Protein AF-A0A5J4XG21-F1 (afdb_monomer)

Solvent-accessible surface area (backbone atoms only — not comparable to full-atom values): 12305 Å² total; per-residue (Å²): 136,83,80,73,85,84,79,48,72,66,59,53,51,49,51,51,52,50,57,54,63,70,65,59,52,52,67,49,55,53,25,48,70,38,55,62,80,56,72,72,43,78,46,78,42,36,54,88,56,57,66,70,57,55,54,49,50,52,52,51,49,34,59,58,46,38,59,54,25,52,54,48,19,53,51,27,45,60,60,19,62,70,36,52,62,41,62,80,44,98,55,85,40,59,68,26,55,48,24,48,50,52,17,51,52,24,49,44,20,37,37,14,30,48,36,55,51,52,28,53,50,53,55,50,54,54,52,52,56,74,74,39,72,79,71,50,66,81,52,57,84,61,47,72,79,46,47,78,61,54,77,73,54,30,66,67,44,79,41,73,29,63,71,51,26,74,59,63,39,69,85,61,45,82,83,39,81,87,51,70,71,44,41,49,50,54,19,63,74,71,68,42,79,64,43,57,57,45,51,52,52,42,50,52,51,53,54,51,69,74,48,74,77,78,78,80,126

Sequence (217 aa):
MELAKERSIKSYMYRLAQAVLAREEPEETFLKSIPQDLVYLQIIHPSSIPEREVRRRLRLLTKQRRRKHSMRMILWAATAAPLTLLLLTPIPALPAYYCLYRAFSHRQALAGCRSLTDAFSHNDAQQLQSVSPESAVTAKAQIVYEKKKLEDMVQPTMVSSAELDAIVKPQVRLNNPIEDAEVMKVGSLYRINNLLEHVAKARKQAAGAMFPRHVNG

Secondary structure (DSSP, 8-state):
--------HHHHHHHHHHHHHTTS-HHHHHHHHS-SS-S-EEEEEETTS-HHHHHHHHHHHHHHHHHHHHHHHHHHHHHHHHHGGGGGSSS--HHHHHHHHHHHHHHHHHHHHHHHHHHHHHHHHHHHHHH-SSTTTTTTTTHHHHHHHHTTPPPEEEEEEHHHHHHH-TTGGGTSPPPHHHHHHHHHHTT-TTHHHHHHHHHHHHHHHHS------

Radius of gyration: 22.52 Å; Cα contacts (8 Å, |Δi|>4): 176; chains: 1; bounding box: 49×48×80 Å

Mean predicted aligned error: 10.42 Å

Foldseek 3Di:
DDDPPPDDVVVVVVVVVVVLVLPDALLLVVLLPQDLQDQEAEAEDAQVDDPVVVLVVLLVSLVVLLVVLVVLLVVLVVVLVVLVVCVVPPPPSVSNVSSVVSNVSSVSSNSSSVLSVQQSVLVVVVVVCVPDVPVVPVCVVVCVVCVVVSVSHYHYHYHHDNVLCVLQVVVVCVPDPRDLVSQVVVCVVVVPPCSSVSSVSNVVVVVCVVDPPPPPD

pLDDT: mean 80.04, std 15.69, range [34.47, 94.62]

Structure (mmCIF, N/CA/C/O backbone):
data_AF-A0A5J4XG21-F1
#
_entry.id   AF-A0A5J4XG21-F1
#
loop_
_atom_site.group_PDB
_atom_site.id
_atom_site.type_symbol
_atom_site.label_atom_id
_atom_site.label_alt_id
_atom_site.label_comp_id
_atom_site.label_asym_id
_atom_site.label_entity_id
_atom_site.label_seq_id
_atom_site.pdbx_PDB_ins_code
_atom_site.Cartn_x
_atom_site.Cartn_y
_atom_site.Cartn_z
_atom_site.occupancy
_atom_site.B_iso_or_equiv
_atom_site.auth_seq_id
_atom_site.auth_comp_id
_atom_site.auth_asym_id
_atom_site.auth_atom_id
_atom_site.pdbx_PDB_model_num
ATOM 1 N N . MET A 1 1 ? -4.916 -10.876 -43.857 1.00 37.72 1 MET A N 1
ATOM 2 C CA . MET A 1 1 ? -4.127 -11.303 -42.684 1.00 37.72 1 MET A CA 1
ATOM 3 C C . MET A 1 1 ? -2.787 -10.586 -42.742 1.00 37.72 1 MET A C 1
ATOM 5 O O . MET A 1 1 ? -1.886 -11.065 -43.414 1.00 37.72 1 MET A O 1
ATOM 9 N N . GLU A 1 2 ? -2.673 -9.410 -42.124 1.00 34.53 2 GLU A N 1
ATOM 10 C CA . GLU A 1 2 ? -1.374 -8.749 -41.964 1.00 34.53 2 GLU A CA 1
ATOM 11 C C . GLU A 1 2 ? -0.734 -9.235 -40.665 1.00 34.53 2 GLU A C 1
ATOM 13 O O . GLU A 1 2 ? -1.192 -8.935 -39.563 1.00 34.53 2 GLU A O 1
ATOM 18 N N . LEU A 1 3 ? 0.304 -10.051 -40.823 1.00 47.69 3 LEU A N 1
ATOM 19 C CA . LEU A 1 3 ? 1.192 -10.491 -39.758 1.00 47.69 3 LEU A CA 1
ATOM 20 C C . LEU A 1 3 ? 1.940 -9.264 -39.231 1.00 47.69 3 LEU A C 1
ATOM 22 O O . LEU A 1 3 ? 2.831 -8.728 -39.891 1.00 47.69 3 LEU A O 1
ATOM 26 N N . ALA A 1 4 ? 1.535 -8.800 -38.050 1.00 45.62 4 ALA A N 1
ATOM 27 C CA . ALA A 1 4 ? 2.164 -7.693 -37.356 1.00 45.62 4 ALA A CA 1
ATOM 28 C C . ALA A 1 4 ? 3.683 -7.910 -37.272 1.00 45.62 4 ALA A C 1
ATOM 30 O O . ALA A 1 4 ? 4.163 -8.947 -36.816 1.00 45.62 4 ALA A O 1
ATOM 31 N N . LYS A 1 5 ? 4.446 -6.901 -37.702 1.00 49.59 5 LYS A N 1
ATOM 32 C CA . LYS A 1 5 ? 5.906 -6.817 -37.569 1.00 49.59 5 LYS A CA 1
ATOM 33 C C . LYS A 1 5 ? 6.273 -6.663 -36.084 1.00 49.59 5 LYS A C 1
ATOM 35 O O . LYS A 1 5 ? 6.614 -5.584 -35.601 1.00 49.59 5 LYS A O 1
ATOM 40 N N . GLU A 1 6 ? 6.142 -7.753 -35.335 1.00 58.59 6 GLU A N 1
ATOM 41 C CA . GLU A 1 6 ? 6.426 -7.862 -33.908 1.00 58.59 6 GLU A CA 1
ATOM 42 C C . GLU A 1 6 ? 7.934 -7.980 -33.660 1.00 58.59 6 GLU A C 1
ATOM 44 O O . GLU A 1 6 ? 8.500 -9.066 -33.718 1.00 58.59 6 GLU A O 1
ATOM 49 N N . ARG A 1 7 ? 8.582 -6.841 -33.379 1.00 62.12 7 ARG A N 1
ATOM 50 C CA . ARG A 1 7 ? 9.774 -6.672 -32.506 1.00 62.12 7 ARG A CA 1
ATOM 51 C C . ARG A 1 7 ? 10.177 -5.189 -32.471 1.00 62.12 7 ARG A C 1
ATOM 53 O O . ARG A 1 7 ? 11.307 -4.808 -32.754 1.00 62.12 7 ARG A O 1
ATOM 60 N N . SER A 1 8 ? 9.218 -4.314 -32.167 1.00 73.25 8 SER A N 1
ATOM 61 C CA . SER A 1 8 ? 9.491 -2.883 -31.997 1.00 73.25 8 SER A CA 1
ATOM 62 C C . SER A 1 8 ? 10.086 -2.625 -30.613 1.00 73.25 8 SER A C 1
ATOM 64 O O . SER A 1 8 ? 9.591 -3.148 -29.616 1.00 73.25 8 SER A O 1
ATOM 66 N N . ILE A 1 9 ? 11.097 -1.757 -30.522 1.00 77.31 9 ILE A N 1
ATOM 67 C CA . ILE A 1 9 ? 11.667 -1.281 -29.246 1.00 77.31 9 ILE A CA 1
ATOM 68 C C . ILE A 1 9 ? 10.550 -0.793 -28.303 1.00 77.31 9 ILE A C 1
ATOM 70 O O . ILE A 1 9 ? 10.621 -0.992 -27.094 1.00 77.31 9 ILE A O 1
ATOM 74 N N . LYS A 1 10 ? 9.453 -0.255 -28.858 1.00 74.75 10 LYS A N 1
ATOM 75 C CA . LYS A 1 10 ? 8.258 0.157 -28.109 1.00 74.75 10 LYS A CA 1
ATOM 76 C C . LYS A 1 10 ? 7.567 -1.001 -27.380 1.00 74.75 10 LYS A C 1
ATOM 78 O O . LYS A 1 10 ? 7.217 -0.841 -26.214 1.00 74.75 10 LYS A O 1
ATOM 83 N N . SER A 1 11 ? 7.396 -2.165 -28.015 1.00 79.69 11 SER A N 1
ATOM 84 C CA . SER A 1 11 ? 6.761 -3.321 -27.363 1.00 79.69 11 SER A CA 1
ATOM 85 C C . SER A 1 11 ? 7.671 -3.935 -26.300 1.00 79.69 11 SER A C 1
ATOM 87 O O . SER A 1 11 ? 7.186 -4.359 -25.254 1.00 79.69 11 SER A O 1
ATOM 89 N N . TYR A 1 12 ? 8.990 -3.905 -26.509 1.00 79.25 12 TYR A N 1
ATOM 90 C CA . TYR A 1 12 ? 9.963 -4.274 -25.481 1.00 79.25 12 TYR A CA 1
ATOM 91 C C . TYR A 1 12 ? 9.897 -3.335 -24.267 1.00 79.25 12 TYR A C 1
ATOM 93 O O . TYR A 1 12 ? 9.749 -3.811 -23.142 1.00 79.25 12 TYR A O 1
ATOM 101 N N . MET A 1 13 ? 9.926 -2.014 -24.483 1.00 75.81 13 MET A N 1
ATOM 102 C CA . MET A 1 13 ? 9.800 -1.025 -23.404 1.00 75.81 13 MET A CA 1
ATOM 103 C C . MET A 1 13 ? 8.482 -1.175 -22.645 1.00 75.81 13 MET A C 1
ATOM 105 O O . MET A 1 13 ? 8.485 -1.170 -21.418 1.00 75.81 13 MET A O 1
ATOM 109 N N . TYR A 1 14 ? 7.369 -1.367 -23.356 1.00 81.62 14 TYR A N 1
ATOM 110 C CA . TYR A 1 14 ? 6.064 -1.594 -22.739 1.00 81.62 14 TYR A CA 1
ATOM 111 C C . TYR A 1 14 ? 6.063 -2.855 -21.868 1.00 81.62 14 TYR A C 1
ATOM 113 O O . TYR A 1 14 ? 5.646 -2.810 -20.714 1.00 81.62 14 TYR A O 1
ATOM 121 N N . ARG A 1 15 ? 6.592 -3.975 -22.377 1.00 82.94 15 ARG A N 1
ATOM 122 C CA . ARG A 1 15 ? 6.701 -5.226 -21.611 1.00 82.94 15 ARG A CA 1
ATOM 123 C C . ARG A 1 15 ? 7.594 -5.074 -20.386 1.00 82.94 15 ARG A C 1
ATOM 125 O O . ARG A 1 15 ? 7.267 -5.618 -19.336 1.00 82.94 15 ARG A O 1
ATOM 132 N N . LEU A 1 16 ? 8.695 -4.336 -20.505 1.00 79.44 16 LEU A N 1
ATOM 133 C CA . LEU A 1 16 ? 9.604 -4.071 -19.396 1.00 79.44 16 LEU A CA 1
ATOM 134 C C . LEU A 1 16 ? 8.935 -3.188 -18.335 1.00 79.44 16 LEU A C 1
ATOM 136 O O . LEU A 1 16 ? 8.988 -3.524 -17.154 1.00 79.44 16 LEU A O 1
ATOM 140 N N . ALA A 1 17 ? 8.235 -2.129 -18.746 1.00 79.44 17 ALA A N 1
ATOM 141 C CA . ALA A 1 17 ? 7.453 -1.279 -17.851 1.00 79.44 17 ALA A CA 1
ATOM 142 C C . ALA A 1 17 ? 6.354 -2.075 -17.127 1.00 79.44 17 ALA A C 1
ATOM 144 O O . ALA A 1 17 ? 6.235 -1.990 -15.906 1.00 79.44 17 ALA A O 1
ATOM 145 N N . GLN A 1 18 ? 5.613 -2.921 -17.847 1.00 81.81 18 GLN A N 1
ATOM 146 C CA . GLN A 1 18 ? 4.598 -3.797 -17.255 1.00 81.81 18 GLN A CA 1
ATOM 147 C C . GLN A 1 18 ? 5.205 -4.824 -16.294 1.00 81.81 18 GLN A C 1
ATOM 149 O O . GLN A 1 18 ? 4.684 -5.040 -15.203 1.00 81.81 18 GLN A O 1
ATOM 154 N N . ALA A 1 19 ? 6.344 -5.426 -16.648 1.00 79.75 19 ALA A N 1
ATOM 155 C CA . ALA A 1 19 ? 7.050 -6.359 -15.772 1.00 79.75 19 ALA A CA 1
ATOM 156 C C . ALA A 1 19 ? 7.545 -5.681 -14.485 1.00 79.75 19 ALA A C 1
ATOM 158 O O . ALA A 1 19 ? 7.547 -6.301 -13.422 1.00 79.75 19 ALA A O 1
ATOM 159 N N . VAL A 1 20 ? 7.943 -4.413 -14.576 1.00 79.06 20 VAL A N 1
ATOM 160 C CA . VAL A 1 20 ? 8.333 -3.582 -13.437 1.00 79.06 20 VAL A CA 1
ATOM 161 C C . VAL A 1 20 ? 7.130 -3.255 -12.549 1.00 79.06 20 VAL A C 1
ATOM 163 O O . VAL A 1 20 ? 7.188 -3.504 -11.346 1.00 79.06 20 VAL A O 1
ATOM 166 N N . LEU A 1 21 ? 6.033 -2.758 -13.121 1.00 78.94 21 LEU A N 1
ATOM 167 C CA . LEU A 1 21 ? 4.813 -2.419 -12.378 1.00 78.94 21 LEU A CA 1
ATOM 168 C C . LEU A 1 21 ? 4.180 -3.654 -11.723 1.00 78.94 21 LEU A C 1
ATOM 170 O O . LEU A 1 21 ? 3.649 -3.583 -10.617 1.00 78.94 21 LEU A O 1
ATOM 174 N N . ALA A 1 22 ? 4.301 -4.820 -12.361 1.00 77.50 22 ALA A N 1
ATOM 175 C CA . ALA A 1 22 ? 3.845 -6.092 -11.812 1.00 77.50 22 ALA A CA 1
ATOM 176 C C . ALA A 1 22 ? 4.644 -6.562 -10.581 1.00 77.50 22 ALA A C 1
ATOM 178 O O . ALA A 1 22 ? 4.201 -7.488 -9.900 1.00 77.50 22 ALA A O 1
ATOM 179 N N . ARG A 1 23 ? 5.815 -5.970 -10.298 1.00 80.25 23 ARG A N 1
ATOM 180 C CA . ARG A 1 23 ? 6.632 -6.282 -9.111 1.00 80.25 23 ARG A CA 1
ATOM 181 C C . ARG A 1 23 ? 6.288 -5.431 -7.892 1.00 80.25 23 ARG A C 1
ATOM 183 O O . ARG A 1 23 ? 6.859 -5.677 -6.830 1.00 80.25 23 ARG A O 1
ATOM 190 N N . GLU A 1 24 ? 5.409 -4.438 -8.019 1.00 82.62 24 GLU A N 1
ATOM 191 C CA . GLU A 1 24 ? 4.999 -3.648 -6.860 1.00 82.62 24 GLU A CA 1
ATOM 192 C C . GLU A 1 24 ? 4.235 -4.518 -5.859 1.00 82.62 24 GLU A C 1
ATOM 194 O O . GLU A 1 24 ? 3.325 -5.267 -6.214 1.00 82.62 24 GLU A O 1
ATOM 199 N N . GLU A 1 25 ? 4.639 -4.431 -4.591 1.00 85.25 25 GLU A N 1
ATOM 200 C CA . GLU A 1 25 ? 3.943 -5.118 -3.507 1.00 85.25 25 GLU A CA 1
ATOM 201 C C . GLU A 1 25 ? 2.560 -4.459 -3.320 1.00 85.25 25 GLU A C 1
ATOM 203 O O . GLU A 1 25 ? 2.475 -3.230 -3.318 1.00 85.25 25 GLU A O 1
ATOM 208 N N . PRO A 1 26 ? 1.476 -5.225 -3.105 1.00 86.44 26 PRO A N 1
ATOM 209 C CA . PRO A 1 26 ? 0.123 -4.677 -2.984 1.00 86.44 26 PRO A CA 1
ATOM 210 C C . PRO A 1 26 ? 0.008 -3.703 -1.803 1.00 86.44 26 PRO A C 1
ATOM 212 O O . PRO A 1 26 ? -0.710 -2.711 -1.873 1.00 86.44 26 PRO A O 1
ATOM 215 N N . GLU A 1 27 ? 0.777 -3.939 -0.738 1.00 89.62 27 GLU A N 1
ATOM 216 C CA . GLU A 1 27 ? 0.867 -3.038 0.412 1.00 89.62 27 GLU A CA 1
ATOM 217 C C . GLU A 1 27 ? 1.584 -1.721 0.078 1.00 89.62 27 GLU A C 1
ATOM 219 O O . GLU A 1 27 ? 1.241 -0.685 0.637 1.00 89.62 27 GLU A O 1
ATOM 224 N N . GLU A 1 28 ? 2.551 -1.734 -0.849 1.00 90.19 28 GLU A N 1
ATOM 225 C CA . GLU A 1 28 ? 3.171 -0.502 -1.356 1.00 90.19 28 GLU A CA 1
ATOM 226 C C . GLU A 1 28 ? 2.129 0.312 -2.127 1.00 90.19 28 GLU A C 1
ATOM 228 O O . GLU A 1 28 ? 2.017 1.515 -1.910 1.00 90.19 28 GLU A O 1
ATOM 233 N N . THR A 1 29 ? 1.319 -0.341 -2.966 1.00 90.25 29 THR A N 1
ATOM 234 C CA . THR A 1 29 ? 0.240 0.331 -3.700 1.00 90.25 29 THR A CA 1
ATOM 235 C C . THR A 1 29 ? -0.825 0.904 -2.766 1.00 90.25 29 THR A C 1
ATOM 237 O O . THR A 1 29 ? -1.233 2.049 -2.946 1.00 90.25 29 THR A O 1
ATOM 240 N N . PHE A 1 30 ? -1.213 0.159 -1.726 1.00 91.31 30 PHE A N 1
ATOM 241 C CA . PHE A 1 30 ? -2.113 0.653 -0.683 1.00 91.31 30 PHE A CA 1
ATOM 242 C C . PHE A 1 30 ? -1.554 1.915 -0.013 1.00 91.31 30 PHE A C 1
ATOM 244 O O . PHE A 1 30 ? -2.214 2.949 0.008 1.00 91.31 30 PHE A O 1
ATOM 251 N N . LEU A 1 31 ? -0.309 1.878 0.466 1.00 92.25 31 LEU A N 1
ATOM 252 C CA . LEU A 1 31 ? 0.303 3.018 1.155 1.00 92.25 31 LEU A CA 1
ATOM 253 C C . LEU A 1 31 ? 0.529 4.229 0.241 1.00 92.25 31 LEU A C 1
ATOM 255 O O . LEU A 1 31 ? 0.466 5.357 0.716 1.00 92.25 31 LEU A O 1
ATOM 259 N N . LYS A 1 32 ? 0.766 4.017 -1.059 1.00 92.00 32 LYS A N 1
ATOM 260 C CA . LYS A 1 32 ? 0.858 5.096 -2.058 1.00 92.00 32 LYS A CA 1
ATOM 261 C C . LYS A 1 32 ? -0.481 5.787 -2.308 1.00 92.00 32 LYS A C 1
ATOM 263 O O . LYS A 1 32 ? -0.486 6.964 -2.648 1.00 92.00 32 LYS A O 1
ATOM 268 N N . SER A 1 33 ? -1.593 5.063 -2.163 1.00 90.12 33 SER A N 1
ATOM 269 C CA . SER A 1 33 ? -2.937 5.626 -2.344 1.00 90.12 33 SER A CA 1
ATOM 270 C C . SER A 1 33 ? -3.368 6.545 -1.197 1.00 90.12 33 SER A C 1
ATOM 272 O O . SER A 1 33 ? -4.283 7.345 -1.364 1.00 90.12 33 SER A O 1
ATOM 274 N N . ILE A 1 34 ? -2.694 6.457 -0.045 1.00 90.69 34 ILE A N 1
ATOM 275 C CA . ILE A 1 34 ? -2.948 7.319 1.107 1.00 90.69 34 ILE A CA 1
ATOM 276 C C . ILE A 1 34 ? -2.275 8.677 0.849 1.00 90.69 34 ILE A C 1
ATOM 278 O O . ILE A 1 34 ? -1.050 8.719 0.692 1.00 90.69 34 ILE A O 1
ATOM 282 N N . PRO A 1 35 ? -3.032 9.789 0.809 1.00 88.25 35 PRO A N 1
ATOM 283 C CA . PRO A 1 35 ? -2.446 11.111 0.636 1.00 88.25 35 PRO A CA 1
ATOM 284 C C . PRO A 1 35 ? -1.577 11.474 1.844 1.00 88.25 35 PRO A C 1
ATOM 286 O O . PRO A 1 35 ? -1.829 11.042 2.969 1.00 88.25 35 PRO A O 1
ATOM 289 N N . GLN A 1 36 ? -0.542 12.281 1.605 1.00 84.38 36 GLN A N 1
ATOM 290 C CA . GLN A 1 36 ? 0.336 12.757 2.674 1.00 84.38 36 GLN A CA 1
ATOM 291 C C . GLN A 1 36 ? -0.442 13.630 3.670 1.00 84.38 36 GLN A C 1
ATOM 293 O O . GLN A 1 36 ? -0.330 13.428 4.879 1.00 84.38 36 GLN A O 1
ATOM 298 N N . ASP A 1 37 ? -1.273 14.525 3.146 1.00 82.00 37 ASP A N 1
ATOM 299 C CA . ASP A 1 37 ? -2.122 15.413 3.928 1.00 82.00 37 ASP A CA 1
ATOM 300 C C . ASP A 1 37 ? -3.520 14.797 3.976 1.00 82.00 37 ASP A C 1
ATOM 302 O O . ASP A 1 37 ? -4.395 15.070 3.151 1.00 82.00 37 ASP A O 1
ATOM 306 N N . LEU A 1 38 ? -3.699 13.854 4.899 1.00 79.06 38 LEU A N 1
ATOM 307 C CA . LEU A 1 38 ? -5.027 13.332 5.189 1.00 79.06 38 LEU A CA 1
ATOM 308 C C . LEU A 1 38 ? -5.864 14.483 5.756 1.00 79.06 38 LEU A C 1
ATOM 310 O O . LEU A 1 38 ? -5.394 15.196 6.635 1.00 79.06 38 LEU A O 1
ATOM 314 N N . VAL A 1 39 ? -7.108 14.613 5.289 1.00 79.56 39 VAL A N 1
ATOM 315 C CA . VAL A 1 39 ? -8.139 15.492 5.888 1.00 79.56 39 VAL A CA 1
ATOM 316 C C . VAL A 1 39 ? -9.227 14.663 6.576 1.00 79.56 39 VAL A C 1
ATOM 318 O O . VAL A 1 39 ? -9.751 15.022 7.625 1.00 79.56 39 VAL A O 1
ATOM 321 N N . TYR A 1 40 ? -9.540 13.502 6.004 1.00 82.81 40 TYR A N 1
ATOM 322 C CA . TYR A 1 40 ? -10.540 12.576 6.512 1.00 82.81 40 TYR A CA 1
ATOM 323 C C . TYR A 1 40 ? -10.087 11.138 6.254 1.00 82.81 40 TYR A C 1
ATOM 325 O O . TYR A 1 40 ? -9.575 10.829 5.177 1.00 82.81 40 TYR A O 1
ATOM 333 N N . LEU A 1 41 ? -10.253 10.261 7.247 1.00 88.25 41 LEU A N 1
ATOM 334 C CA . LEU A 1 41 ? -9.884 8.852 7.152 1.00 88.25 41 LEU A CA 1
ATOM 335 C C . LEU A 1 41 ? -11.058 7.993 7.616 1.00 88.25 41 LEU A C 1
ATOM 337 O O . LEU A 1 41 ? -11.303 7.857 8.811 1.00 88.25 41 LEU A O 1
ATOM 341 N N . GLN A 1 42 ? -11.766 7.394 6.663 1.00 90.19 42 GLN A N 1
ATOM 342 C CA . GLN A 1 42 ? -12.795 6.396 6.936 1.00 90.19 42 GLN A CA 1
ATOM 343 C C . GLN A 1 42 ? -12.238 5.005 6.679 1.00 90.19 42 GLN A C 1
ATOM 345 O O . GLN A 1 42 ? -11.718 4.723 5.600 1.00 90.19 42 GLN A O 1
ATOM 350 N N . ILE A 1 43 ? -12.357 4.126 7.667 1.00 91.19 43 ILE A N 1
ATOM 351 C CA . ILE A 1 43 ? -11.935 2.735 7.551 1.00 91.19 43 ILE A CA 1
ATOM 352 C C . ILE A 1 43 ? -13.179 1.871 7.657 1.00 91.19 43 ILE A C 1
ATOM 354 O O . ILE A 1 43 ? -13.799 1.776 8.715 1.00 91.19 43 ILE A O 1
ATOM 358 N N . ILE A 1 44 ? -13.534 1.243 6.541 1.00 92.81 44 ILE A N 1
ATOM 359 C CA . ILE A 1 44 ? -14.663 0.324 6.463 1.00 92.81 44 ILE A CA 1
ATOM 360 C C . ILE A 1 44 ? -14.136 -1.088 6.684 1.00 92.81 44 ILE A C 1
ATOM 362 O O . ILE A 1 44 ? -13.214 -1.530 5.995 1.00 92.81 44 ILE A O 1
ATOM 366 N N . HIS A 1 45 ? -14.703 -1.794 7.656 1.00 92.56 45 HIS A N 1
ATOM 367 C CA . HIS A 1 45 ? -14.307 -3.159 7.984 1.00 92.56 45 HIS A CA 1
ATOM 368 C C . HIS A 1 45 ? -15.533 -4.071 8.123 1.00 92.56 45 HIS A C 1
ATOM 370 O O . HIS A 1 45 ? -16.628 -3.588 8.418 1.00 92.56 45 HIS A O 1
ATOM 376 N N . PRO A 1 46 ? -15.389 -5.392 7.899 1.00 93.38 46 PRO A N 1
ATOM 377 C CA . PRO A 1 46 ? -16.492 -6.324 8.111 1.00 93.38 46 PRO A CA 1
ATOM 378 C C . PRO A 1 46 ? -16.902 -6.321 9.589 1.00 93.38 46 PRO A C 1
ATOM 380 O O . PRO A 1 46 ? -16.043 -6.242 10.473 1.00 93.38 46 PRO A O 1
ATOM 383 N N . SER A 1 47 ? -18.207 -6.412 9.854 1.00 91.50 47 SER A N 1
ATOM 384 C CA . SER A 1 47 ? -18.787 -6.364 11.207 1.00 91.50 47 SER A CA 1
ATOM 385 C C . SER A 1 47 ? -18.277 -7.452 12.146 1.00 91.50 47 SER A C 1
ATOM 387 O O . SER A 1 47 ? -18.190 -7.230 13.350 1.00 91.50 47 SER A O 1
ATOM 389 N N . SER A 1 48 ? -17.912 -8.614 11.612 1.00 90.00 48 SER A N 1
ATOM 390 C CA . SER A 1 48 ? -17.386 -9.728 12.402 1.00 90.00 48 SER A CA 1
ATOM 391 C C . SER A 1 48 ? -15.970 -9.499 12.941 1.00 90.00 48 SER A C 1
ATOM 393 O O . SER A 1 48 ? -15.557 -10.196 13.868 1.00 90.00 48 SER A O 1
ATOM 395 N N . ILE A 1 49 ? -15.213 -8.541 12.387 1.00 90.12 49 ILE A N 1
ATOM 396 C CA . ILE A 1 49 ? -13.873 -8.196 12.876 1.00 90.12 49 ILE A CA 1
ATOM 397 C C . ILE A 1 49 ? -13.985 -7.002 13.829 1.00 90.12 49 ILE A C 1
ATOM 399 O O . ILE A 1 49 ? -14.474 -5.945 13.424 1.00 90.12 49 ILE A O 1
ATOM 403 N N . PRO A 1 50 ? -13.478 -7.113 15.070 1.00 91.56 50 PRO A N 1
ATOM 404 C CA . PRO A 1 50 ? -13.519 -6.007 16.011 1.00 91.56 50 PRO A CA 1
ATOM 405 C C . PRO A 1 50 ? -12.593 -4.870 15.563 1.00 91.56 50 PRO A C 1
ATOM 407 O O . PRO A 1 50 ? -11.455 -5.093 15.136 1.00 91.56 50 PRO A O 1
ATOM 410 N N . GLU A 1 51 ? -13.043 -3.631 15.75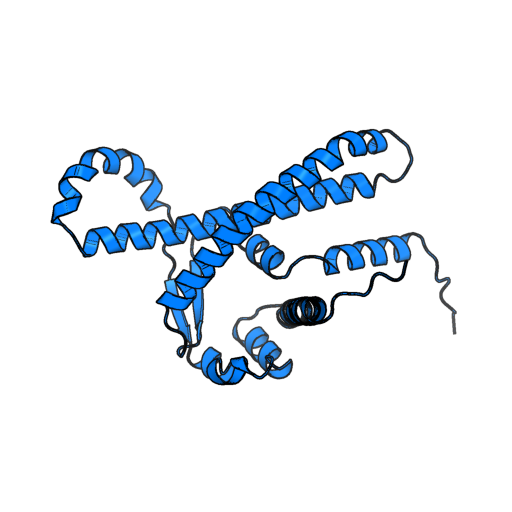6 1.00 90.38 51 GLU A N 1
ATOM 411 C CA . GLU A 1 51 ? -12.306 -2.412 15.392 1.00 90.38 51 GLU A CA 1
ATOM 412 C C . GLU A 1 51 ? -10.866 -2.411 15.939 1.00 90.38 51 GLU A C 1
ATOM 414 O O . GLU A 1 51 ? -9.904 -2.057 15.249 1.00 90.38 51 GLU A O 1
ATOM 419 N N . ARG A 1 52 ? -10.697 -2.878 17.183 1.00 89.31 52 ARG A N 1
ATOM 420 C CA . ARG A 1 52 ? -9.397 -2.970 17.859 1.00 89.31 52 ARG A CA 1
ATOM 421 C C . ARG A 1 52 ? -8.386 -3.792 17.060 1.00 89.31 52 ARG A C 1
ATOM 423 O O . ARG A 1 52 ? -7.202 -3.448 17.023 1.00 89.31 52 ARG A O 1
ATOM 430 N N . GLU A 1 53 ? -8.822 -4.874 16.421 1.00 90.88 53 GLU A N 1
ATOM 431 C CA . GLU A 1 53 ? -7.937 -5.713 15.619 1.00 90.88 53 GLU A CA 1
ATOM 432 C C . GLU A 1 53 ? -7.536 -5.047 14.313 1.00 90.88 53 GLU A C 1
ATOM 434 O O . GLU A 1 53 ? -6.360 -5.109 13.949 1.00 90.88 53 GLU A O 1
ATOM 439 N N . VAL A 1 54 ? -8.480 -4.383 13.642 1.00 91.81 54 VAL A N 1
ATOM 440 C CA . VAL A 1 54 ? -8.222 -3.623 12.412 1.00 91.81 54 VAL A CA 1
ATOM 441 C C . VAL A 1 54 ? -7.175 -2.550 12.689 1.00 91.81 54 VAL A C 1
ATOM 443 O O . VAL A 1 54 ? -6.130 -2.505 12.037 1.00 91.81 54 VAL A O 1
ATOM 446 N N . ARG A 1 55 ? -7.394 -1.760 13.744 1.00 90.75 55 ARG A N 1
ATOM 447 C CA . ARG A 1 55 ? -6.471 -0.722 14.206 1.00 90.75 55 ARG A CA 1
ATOM 448 C C . ARG A 1 55 ? -5.087 -1.291 14.520 1.00 90.75 55 ARG A C 1
ATOM 450 O O . ARG A 1 55 ? -4.075 -0.768 14.052 1.00 90.75 55 ARG A O 1
ATOM 457 N N . ARG A 1 56 ? -5.024 -2.397 15.271 1.00 91.81 56 ARG A N 1
ATOM 458 C CA . ARG A 1 56 ? -3.761 -3.074 15.605 1.00 91.81 56 ARG A CA 1
ATOM 459 C C . ARG A 1 56 ? -3.022 -3.542 14.351 1.00 91.81 56 ARG A C 1
ATOM 461 O O . ARG A 1 56 ? -1.818 -3.322 14.249 1.00 91.81 56 ARG A O 1
ATOM 468 N N . ARG A 1 57 ? -3.714 -4.177 13.401 1.00 92.62 57 ARG A N 1
ATOM 469 C CA . ARG A 1 57 ? -3.105 -4.678 12.158 1.00 92.62 57 ARG A CA 1
ATOM 470 C C . ARG A 1 57 ? -2.581 -3.538 11.294 1.00 92.62 57 ARG A C 1
ATOM 472 O O . ARG A 1 57 ? -1.450 -3.629 10.830 1.00 92.62 57 ARG A O 1
ATOM 479 N N . LEU A 1 58 ? -3.341 -2.453 11.148 1.00 92.44 58 LEU A N 1
ATOM 480 C CA . LEU A 1 58 ? -2.896 -1.274 10.404 1.00 92.44 58 LEU A CA 1
ATOM 481 C C . LEU A 1 58 ? -1.648 -0.644 11.034 1.00 92.44 58 LEU A C 1
ATOM 483 O O . LEU A 1 58 ? -0.697 -0.344 10.320 1.00 92.44 58 LEU A O 1
ATOM 487 N N . ARG A 1 59 ? -1.583 -0.538 12.367 1.00 91.62 59 ARG A N 1
ATOM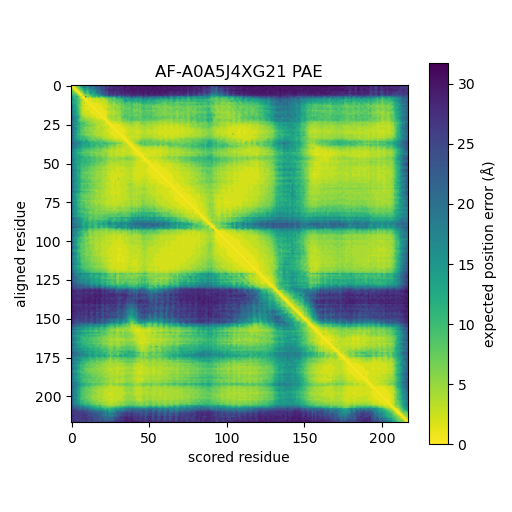 488 C CA . ARG A 1 59 ? -0.380 -0.057 13.076 1.00 91.62 59 ARG A CA 1
ATOM 489 C C . ARG A 1 59 ? 0.830 -0.962 12.887 1.00 91.62 59 ARG A C 1
ATOM 491 O O . ARG A 1 59 ? 1.951 -0.490 12.713 1.00 91.62 59 ARG A O 1
ATOM 498 N N . LEU A 1 60 ? 0.625 -2.273 12.961 1.00 92.94 60 LEU A N 1
ATOM 499 C CA . LEU A 1 60 ? 1.704 -3.229 12.735 1.00 92.94 60 LEU A CA 1
ATOM 500 C C . LEU A 1 60 ? 2.211 -3.140 11.296 1.00 92.94 60 LEU A C 1
ATOM 502 O O . LEU A 1 60 ? 3.425 -3.102 11.089 1.00 92.94 60 LEU A O 1
ATOM 506 N N . LEU A 1 61 ? 1.297 -3.020 10.330 1.00 92.25 61 LEU A N 1
ATOM 507 C CA . LEU A 1 61 ? 1.622 -2.819 8.925 1.00 92.25 61 LEU A CA 1
ATOM 508 C C . LEU A 1 61 ? 2.441 -1.539 8.740 1.00 92.25 61 LEU A C 1
ATOM 510 O O . LEU A 1 61 ? 3.550 -1.614 8.215 1.00 92.25 61 LEU A O 1
ATOM 514 N N . THR A 1 62 ? 1.984 -0.382 9.232 1.00 92.81 62 THR A N 1
ATOM 515 C CA . THR A 1 62 ? 2.742 0.874 9.079 1.00 92.81 62 THR A CA 1
ATOM 516 C C . THR A 1 62 ? 4.112 0.797 9.739 1.00 92.81 62 THR A C 1
ATOM 518 O O . THR A 1 62 ? 5.106 1.200 9.134 1.00 92.81 62 THR A O 1
ATOM 521 N N . LYS A 1 63 ? 4.213 0.216 10.941 1.00 92.31 63 LYS A N 1
ATOM 522 C CA . LYS A 1 63 ? 5.485 0.063 11.661 1.00 92.31 63 LYS A CA 1
ATOM 523 C C . LYS A 1 63 ? 6.480 -0.805 10.889 1.00 92.31 63 LYS A C 1
ATOM 525 O O . LYS A 1 63 ? 7.630 -0.403 10.700 1.00 92.31 63 LYS A O 1
ATOM 530 N N . GLN A 1 64 ? 6.048 -1.977 10.423 1.00 91.44 64 GLN A N 1
ATOM 531 C CA . GLN A 1 64 ? 6.895 -2.892 9.654 1.00 91.44 64 GLN A CA 1
ATOM 532 C C . GLN A 1 64 ? 7.306 -2.273 8.312 1.00 91.44 64 GLN A C 1
ATOM 534 O O . GLN A 1 64 ? 8.479 -2.308 7.922 1.00 91.44 64 GLN A O 1
ATOM 539 N N . ARG A 1 65 ? 6.351 -1.647 7.618 1.00 91.88 65 ARG A N 1
ATOM 540 C CA . ARG A 1 65 ? 6.556 -1.087 6.281 1.00 91.88 65 ARG A CA 1
ATOM 541 C C . ARG A 1 65 ? 7.373 0.194 6.295 1.00 91.88 65 ARG A C 1
ATOM 543 O O . ARG A 1 65 ? 8.191 0.376 5.398 1.00 91.88 65 ARG A O 1
ATOM 550 N N . ARG A 1 66 ? 7.275 1.026 7.334 1.00 93.06 66 ARG A N 1
ATOM 551 C CA . ARG A 1 66 ? 8.084 2.247 7.487 1.00 93.06 66 ARG A CA 1
ATOM 552 C C . ARG A 1 66 ? 9.582 1.953 7.450 1.00 93.06 66 ARG A C 1
ATOM 554 O O . ARG A 1 66 ? 10.298 2.585 6.675 1.00 93.06 66 ARG A O 1
ATOM 561 N N . ARG A 1 67 ? 10.061 0.969 8.224 1.00 92.50 67 ARG A N 1
ATOM 562 C CA . ARG A 1 67 ? 11.486 0.579 8.213 1.00 92.50 67 ARG A CA 1
ATOM 563 C C . ARG A 1 67 ? 11.905 0.062 6.836 1.00 92.50 67 ARG A C 1
ATOM 565 O O . ARG A 1 67 ? 12.931 0.483 6.307 1.00 92.50 67 ARG A O 1
ATOM 572 N N . LYS A 1 68 ? 11.092 -0.819 6.246 1.00 92.06 68 LYS A N 1
ATOM 573 C CA . LYS A 1 68 ? 11.357 -1.432 4.938 1.00 92.06 68 LYS A CA 1
ATOM 574 C C . LYS A 1 68 ? 11.427 -0.391 3.814 1.00 92.06 68 LYS A C 1
ATOM 576 O O . LYS A 1 68 ? 12.378 -0.406 3.038 1.00 92.06 68 LYS A O 1
ATO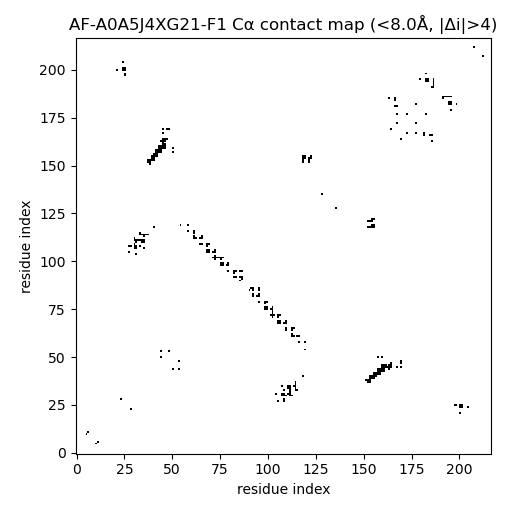M 581 N N . HIS A 1 69 ? 10.460 0.522 3.739 1.00 92.69 69 HIS A N 1
ATOM 582 C CA . HIS A 1 69 ? 10.426 1.583 2.730 1.00 92.69 69 HIS A CA 1
ATOM 583 C C . HIS A 1 69 ? 11.546 2.603 2.925 1.00 92.69 69 HIS A C 1
ATOM 585 O O . HIS A 1 69 ? 12.163 2.986 1.940 1.00 92.69 69 HIS A O 1
ATOM 591 N N . SER A 1 70 ? 11.880 2.966 4.168 1.00 92.31 70 SER A N 1
ATOM 592 C CA . SER A 1 70 ? 13.001 3.871 4.458 1.00 92.31 70 SER A CA 1
ATOM 593 C C . SER A 1 70 ? 14.328 3.300 3.955 1.00 92.31 70 SER A C 1
ATOM 595 O O . SER A 1 70 ? 15.054 3.968 3.223 1.00 92.31 70 SER A O 1
ATOM 597 N N . MET A 1 71 ? 14.620 2.039 4.287 1.00 94.12 71 MET A N 1
ATOM 598 C CA . MET A 1 71 ? 15.853 1.377 3.850 1.00 94.12 71 MET A CA 1
ATOM 599 C C . MET A 1 71 ? 15.902 1.198 2.331 1.00 94.12 71 MET A C 1
ATOM 601 O O . MET A 1 71 ? 16.916 1.500 1.708 1.00 94.12 71 MET A O 1
ATOM 605 N N . ARG A 1 72 ? 14.798 0.759 1.710 1.00 92.12 72 ARG A N 1
ATOM 606 C CA . ARG A 1 72 ? 14.738 0.601 0.250 1.00 92.12 72 ARG A CA 1
ATOM 607 C C . ARG A 1 72 ? 14.859 1.934 -0.480 1.00 92.12 72 ARG A C 1
ATOM 609 O O . ARG A 1 72 ? 15.546 1.985 -1.487 1.00 92.12 72 ARG A O 1
ATOM 616 N N . MET A 1 73 ? 14.231 3.000 0.012 1.00 93.19 73 MET A N 1
ATOM 617 C CA . MET A 1 73 ? 14.359 4.341 -0.566 1.00 93.19 73 MET A CA 1
ATOM 618 C C . MET A 1 73 ? 15.825 4.784 -0.599 1.00 93.19 73 MET A C 1
ATOM 620 O O . MET A 1 73 ? 16.294 5.205 -1.651 1.00 93.19 73 MET A O 1
ATOM 624 N N . ILE A 1 74 ? 16.546 4.640 0.520 1.00 94.44 74 ILE A N 1
ATOM 625 C CA . ILE A 1 74 ? 17.972 4.989 0.607 1.00 94.44 74 ILE A CA 1
ATOM 626 C C . ILE A 1 74 ? 18.791 4.132 -0.358 1.00 94.44 74 ILE A C 1
ATOM 628 O O . ILE A 1 74 ? 19.594 4.672 -1.110 1.00 94.44 74 ILE A O 1
ATOM 632 N N . LEU A 1 75 ? 18.552 2.818 -0.386 1.00 94.19 75 LEU A N 1
ATOM 633 C CA . LEU A 1 75 ? 19.255 1.907 -1.287 1.00 94.19 75 LEU A CA 1
ATOM 634 C C . LEU A 1 75 ? 19.046 2.294 -2.758 1.00 94.19 75 LEU A C 1
ATOM 636 O O . LEU A 1 75 ? 20.014 2.447 -3.495 1.00 94.19 75 LEU A O 1
ATOM 640 N N . TRP A 1 76 ? 17.798 2.511 -3.182 1.00 92.81 76 TRP A N 1
ATOM 641 C CA . TRP A 1 76 ? 17.497 2.900 -4.560 1.00 92.81 76 TRP A CA 1
ATOM 642 C C . TRP A 1 76 ? 18.077 4.273 -4.912 1.00 92.81 76 TRP A C 1
ATOM 644 O O . TRP A 1 76 ? 18.646 4.420 -5.991 1.00 92.81 76 TRP A O 1
ATOM 654 N N . ALA A 1 77 ? 18.021 5.247 -4.000 1.00 91.88 77 ALA A N 1
ATOM 655 C CA . ALA A 1 77 ? 18.641 6.556 -4.198 1.00 91.88 77 ALA A CA 1
ATOM 656 C C . ALA A 1 77 ? 20.173 6.460 -4.322 1.00 91.88 77 ALA A C 1
ATOM 658 O O . ALA A 1 77 ? 20.751 7.048 -5.233 1.00 91.88 77 ALA A O 1
ATOM 659 N N . ALA A 1 78 ? 20.823 5.662 -3.471 1.00 93.88 78 ALA A N 1
ATOM 660 C CA . ALA A 1 78 ? 22.264 5.431 -3.525 1.00 93.88 78 ALA A CA 1
ATOM 661 C C . ALA A 1 78 ? 22.684 4.737 -4.830 1.00 93.88 78 ALA A C 1
ATOM 663 O O . ALA A 1 78 ? 23.674 5.130 -5.436 1.00 93.88 78 ALA A O 1
ATOM 664 N N . THR A 1 79 ? 21.905 3.760 -5.312 1.00 90.69 79 THR A N 1
ATOM 665 C CA . THR A 1 79 ? 22.161 3.123 -6.618 1.00 90.69 79 THR A CA 1
ATOM 666 C C . THR A 1 79 ? 21.892 4.050 -7.800 1.00 90.69 79 THR A C 1
ATOM 668 O O . THR A 1 79 ? 22.528 3.904 -8.839 1.00 90.69 79 THR A O 1
ATOM 671 N N . ALA A 1 80 ? 20.969 5.008 -7.663 1.00 90.06 80 ALA A N 1
ATOM 672 C CA . ALA A 1 80 ? 20.688 5.982 -8.711 1.00 90.06 80 ALA A CA 1
ATOM 673 C C . ALA A 1 80 ? 21.858 6.957 -8.899 1.00 90.06 80 ALA A C 1
ATOM 675 O O . ALA A 1 80 ? 22.134 7.336 -10.028 1.00 90.06 80 ALA A O 1
ATOM 676 N N . ALA A 1 81 ? 22.565 7.325 -7.826 1.00 88.94 81 ALA A N 1
ATOM 677 C CA . ALA A 1 81 ? 23.627 8.332 -7.850 1.00 88.94 81 ALA A CA 1
ATOM 678 C C . ALA A 1 81 ? 24.778 8.066 -8.850 1.00 88.94 81 ALA A C 1
ATOM 680 O O . ALA A 1 81 ? 25.143 8.992 -9.565 1.00 88.94 81 ALA A O 1
ATOM 681 N N . PRO A 1 82 ? 25.354 6.853 -8.974 1.00 88.81 82 PRO A N 1
ATOM 682 C CA . PRO A 1 82 ? 26.315 6.575 -10.043 1.00 88.81 82 PRO A CA 1
ATOM 683 C C . PRO A 1 82 ? 25.632 6.396 -11.408 1.00 88.81 82 PRO A C 1
ATOM 685 O O . PRO A 1 82 ? 26.218 6.703 -12.442 1.00 88.81 82 PRO A O 1
ATOM 688 N N . LEU A 1 83 ? 24.383 5.920 -11.431 1.00 87.94 83 LEU A N 1
ATOM 689 C CA . LEU A 1 83 ? 23.624 5.687 -12.661 1.00 87.94 83 LEU A CA 1
ATOM 690 C C . LEU A 1 83 ? 23.178 6.985 -13.341 1.00 87.94 83 LEU A C 1
ATOM 692 O O . LEU A 1 83 ? 22.981 6.989 -14.551 1.00 87.94 83 LEU A O 1
ATOM 696 N N . THR A 1 84 ? 23.034 8.093 -12.616 1.00 84.75 84 THR A N 1
ATOM 697 C CA . THR A 1 84 ? 22.710 9.393 -13.219 1.00 84.75 84 THR A CA 1
ATOM 698 C C . THR A 1 84 ? 23.831 9.909 -14.117 1.00 84.75 84 THR A C 1
ATOM 700 O O . THR A 1 84 ? 23.545 10.670 -15.033 1.00 84.75 84 THR A O 1
ATOM 703 N N . LEU A 1 85 ? 25.073 9.437 -13.957 1.00 84.62 85 LEU A N 1
ATOM 704 C CA . LEU A 1 85 ? 26.156 9.732 -14.903 1.00 84.62 85 LEU A CA 1
ATOM 705 C C . LEU A 1 85 ? 25.860 9.175 -16.310 1.00 84.62 85 LEU A C 1
ATOM 707 O O . LEU A 1 85 ? 26.282 9.764 -17.301 1.00 84.62 85 LEU A O 1
ATOM 711 N N . LEU A 1 86 ? 25.066 8.099 -16.421 1.00 81.69 86 LEU A N 1
ATOM 712 C CA . LEU A 1 86 ? 24.621 7.558 -17.713 1.00 81.69 86 LEU A CA 1
ATOM 713 C C . LEU A 1 86 ? 23.612 8.468 -18.429 1.00 81.69 86 LEU A C 1
ATOM 715 O O . LEU A 1 86 ? 23.492 8.351 -19.645 1.00 81.69 86 LEU A O 1
ATOM 719 N N . LEU A 1 87 ? 22.926 9.393 -17.738 1.00 79.25 87 LEU A N 1
ATOM 720 C CA . LEU A 1 87 ? 22.052 10.378 -18.406 1.00 79.25 87 LEU A CA 1
ATOM 721 C C . LEU A 1 87 ? 22.842 11.340 -19.301 1.00 79.25 87 LEU A C 1
ATOM 723 O O . LEU A 1 87 ? 22.263 11.927 -20.208 1.00 79.25 87 LEU A O 1
ATOM 727 N N . LEU A 1 88 ? 24.145 11.502 -19.052 1.00 81.88 88 LEU A N 1
ATOM 728 C CA . LEU A 1 88 ? 25.024 12.334 -19.874 1.00 81.88 88 LEU A CA 1
ATOM 729 C C . LEU A 1 88 ? 25.374 11.669 -21.215 1.00 81.88 88 LEU A C 1
ATOM 731 O O . LEU A 1 88 ? 25.865 12.331 -22.126 1.00 81.88 88 LEU A O 1
ATOM 735 N N . THR A 1 89 ? 25.139 10.361 -21.339 1.00 79.38 89 THR A N 1
ATOM 736 C CA . THR A 1 89 ? 25.429 9.586 -22.549 1.00 79.38 89 THR A CA 1
ATOM 737 C C . THR A 1 89 ? 24.198 9.513 -23.460 1.00 79.38 89 THR A C 1
ATOM 739 O O . THR A 1 89 ? 23.073 9.531 -22.967 1.00 79.38 89 THR A O 1
ATOM 742 N N . PRO A 1 90 ? 24.362 9.354 -24.788 1.00 75.75 90 PRO A N 1
ATOM 743 C CA . PRO A 1 90 ? 23.234 9.175 -25.712 1.00 75.75 90 PRO A CA 1
ATOM 744 C C . PRO A 1 90 ? 22.520 7.813 -25.559 1.00 75.75 90 PRO A C 1
ATOM 746 O O . PRO A 1 90 ? 21.587 7.513 -26.305 1.00 75.75 90 PRO A O 1
ATOM 749 N N . ILE A 1 91 ? 22.958 6.964 -24.621 1.00 76.25 91 ILE A N 1
ATOM 750 C CA . ILE A 1 91 ? 22.369 5.653 -24.330 1.00 76.25 91 ILE A CA 1
ATOM 751 C C . ILE A 1 91 ? 21.113 5.861 -23.470 1.00 76.25 91 ILE A C 1
ATOM 753 O O . ILE A 1 91 ? 21.142 6.651 -22.526 1.00 76.25 91 ILE A O 1
ATOM 757 N N . PRO A 1 9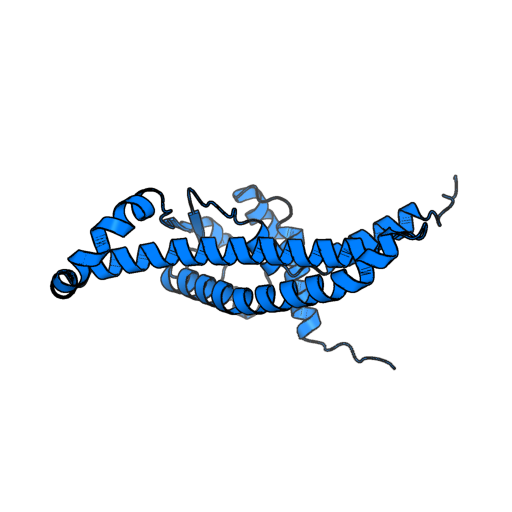2 ? 20.002 5.144 -23.727 1.00 74.12 92 PRO A N 1
ATOM 758 C CA . PRO A 1 92 ? 18.797 5.278 -22.918 1.00 74.12 92 PRO A CA 1
ATOM 759 C C . PRO A 1 92 ? 19.081 4.920 -21.453 1.00 74.12 92 PRO A C 1
ATOM 761 O O . PRO A 1 92 ? 19.256 3.752 -21.103 1.00 74.12 92 PRO A O 1
ATOM 764 N N . ALA A 1 93 ? 19.060 5.924 -20.575 1.00 80.31 93 ALA A N 1
ATOM 765 C CA . ALA A 1 93 ? 19.321 5.781 -19.144 1.00 80.31 93 ALA A CA 1
ATOM 766 C C . ALA A 1 93 ? 18.144 5.156 -18.361 1.00 80.31 93 ALA A C 1
ATOM 768 O O . ALA A 1 93 ? 17.852 5.533 -17.225 1.00 80.31 93 ALA A O 1
ATOM 769 N N . LEU A 1 94 ? 17.454 4.178 -18.961 1.00 82.00 94 LEU A N 1
ATOM 770 C CA . LEU A 1 94 ? 16.334 3.440 -18.366 1.00 82.00 94 LEU A CA 1
ATOM 771 C C . LEU A 1 94 ? 16.637 2.911 -16.952 1.00 82.00 94 LEU A C 1
ATOM 773 O O . LEU A 1 94 ? 15.758 3.028 -16.096 1.00 82.00 94 LEU A O 1
ATOM 777 N N . PRO A 1 95 ? 17.847 2.390 -16.648 1.00 84.00 95 PRO A N 1
ATOM 778 C CA . PRO A 1 95 ? 18.176 1.967 -15.289 1.00 84.00 95 PRO A CA 1
ATOM 779 C C . PRO A 1 95 ? 18.135 3.120 -14.280 1.00 84.00 95 PRO A C 1
ATOM 781 O O . PRO A 1 95 ? 17.600 2.958 -13.186 1.00 84.00 95 PRO A O 1
ATOM 784 N N . ALA A 1 96 ? 18.647 4.297 -14.653 1.00 86.62 96 ALA A N 1
ATOM 785 C CA . ALA A 1 96 ? 18.660 5.473 -13.787 1.00 86.62 96 ALA A CA 1
ATOM 786 C C . ALA A 1 96 ? 17.235 5.973 -13.520 1.00 86.62 96 ALA A C 1
ATOM 788 O O . ALA A 1 96 ? 16.859 6.176 -12.363 1.00 86.62 96 ALA A O 1
ATOM 789 N N . TYR A 1 97 ? 16.411 6.072 -14.571 1.00 85.38 97 TYR A N 1
ATOM 790 C CA . TYR A 1 97 ? 14.990 6.405 -14.434 1.00 85.38 97 TYR A CA 1
ATOM 791 C C . TYR A 1 97 ? 14.258 5.414 -13.528 1.00 85.38 97 TYR A C 1
ATOM 793 O O . TYR A 1 97 ? 13.471 5.824 -12.676 1.00 85.38 97 TYR A O 1
ATOM 801 N N . TYR A 1 98 ? 14.541 4.117 -13.661 1.00 86.62 98 TYR A N 1
ATOM 802 C CA . TYR A 1 98 ? 13.937 3.091 -12.822 1.00 86.62 98 TYR A CA 1
ATOM 803 C C . TYR A 1 98 ? 14.346 3.220 -11.347 1.00 86.62 98 TYR A C 1
ATOM 805 O O . TYR A 1 98 ? 13.479 3.183 -10.473 1.00 86.62 98 TYR A O 1
ATOM 813 N N . CYS A 1 99 ? 15.633 3.418 -11.047 1.00 90.00 99 CYS A N 1
ATOM 814 C CA . CYS A 1 99 ? 16.092 3.605 -9.668 1.00 90.00 99 CYS A CA 1
ATOM 815 C C . CYS A 1 99 ? 15.471 4.855 -9.026 1.00 90.00 99 CYS A C 1
ATOM 817 O O . CYS A 1 99 ? 14.997 4.787 -7.890 1.00 90.00 99 CYS A O 1
ATOM 819 N N . LEU A 1 100 ? 15.397 5.967 -9.766 1.00 90.62 100 LEU A N 1
ATOM 820 C CA . LEU A 1 100 ? 14.732 7.192 -9.311 1.00 90.62 100 LEU A CA 1
ATOM 821 C C . LEU A 1 100 ? 13.236 6.967 -9.068 1.00 90.62 100 LEU A C 1
ATOM 823 O O . LEU A 1 100 ? 12.724 7.332 -8.008 1.00 90.62 100 LEU A O 1
ATOM 827 N N . TYR A 1 101 ? 12.549 6.299 -10.000 1.00 90.38 101 TYR A N 1
ATOM 828 C CA . TYR A 1 101 ? 11.146 5.917 -9.843 1.00 90.38 101 TYR A CA 1
ATOM 829 C C . TYR A 1 101 ? 10.928 5.072 -8.581 1.00 90.38 101 TYR A C 1
ATOM 831 O O . TYR A 1 101 ? 10.028 5.358 -7.792 1.00 90.38 101 TYR A O 1
ATOM 839 N N . ARG A 1 102 ? 11.771 4.061 -8.330 1.00 91.56 102 ARG A N 1
ATOM 840 C CA . ARG A 1 102 ? 11.665 3.207 -7.134 1.00 91.56 102 ARG A CA 1
ATOM 841 C C . ARG A 1 102 ? 11.946 3.973 -5.844 1.00 91.56 102 ARG A C 1
ATOM 843 O O . ARG A 1 102 ? 11.247 3.752 -4.854 1.00 91.56 102 ARG A O 1
ATOM 850 N N . ALA A 1 103 ? 12.919 4.884 -5.846 1.00 93.25 103 ALA A N 1
ATOM 851 C CA . ALA A 1 103 ? 13.186 5.755 -4.704 1.00 93.25 103 ALA A CA 1
ATOM 852 C C . ALA A 1 103 ? 11.977 6.659 -4.403 1.00 93.25 103 ALA A C 1
ATOM 854 O O . ALA A 1 103 ? 11.530 6.726 -3.256 1.00 93.25 103 ALA A O 1
ATOM 855 N N . PHE A 1 104 ? 11.391 7.280 -5.433 1.00 93.25 104 PHE A N 1
ATOM 856 C CA . PHE A 1 104 ? 10.195 8.112 -5.302 1.00 93.25 104 PHE A CA 1
ATOM 857 C C . PHE A 1 104 ? 8.972 7.310 -4.830 1.00 93.25 104 PHE A C 1
ATOM 859 O O . PHE A 1 104 ? 8.303 7.717 -3.883 1.00 93.25 104 PHE A O 1
ATOM 866 N N . SER A 1 105 ? 8.729 6.129 -5.408 1.00 91.94 105 SER A N 1
ATOM 867 C CA . SER A 1 105 ? 7.636 5.225 -5.015 1.00 91.94 105 SER A CA 1
ATOM 868 C C . SER A 1 105 ? 7.719 4.847 -3.532 1.00 91.94 105 SER A C 1
ATOM 870 O O . SER A 1 105 ? 6.729 4.904 -2.801 1.00 91.94 105 SER A O 1
ATOM 872 N N . HIS A 1 106 ? 8.922 4.533 -3.041 1.00 93.31 106 HIS A N 1
ATOM 873 C CA . HIS A 1 106 ? 9.130 4.236 -1.626 1.00 93.31 106 HIS A CA 1
ATOM 874 C C . HIS A 1 106 ? 9.013 5.458 -0.719 1.00 93.31 106 HIS A C 1
ATOM 876 O O . HIS A 1 106 ? 8.517 5.321 0.399 1.00 93.31 106 HIS A O 1
ATOM 882 N N . ARG A 1 107 ? 9.415 6.644 -1.187 1.00 94.06 107 ARG A N 1
ATOM 883 C CA . ARG A 1 107 ? 9.174 7.898 -0.466 1.00 94.06 107 ARG A CA 1
ATOM 884 C C . ARG A 1 107 ? 7.674 8.173 -0.322 1.00 94.06 107 ARG A C 1
ATOM 886 O O . ARG A 1 107 ? 7.242 8.526 0.771 1.00 94.06 107 ARG A O 1
ATOM 893 N N . GLN A 1 108 ? 6.890 7.973 -1.381 1.00 94.31 108 GLN A N 1
ATOM 894 C CA . GLN A 1 108 ? 5.436 8.156 -1.361 1.00 94.31 108 GLN A CA 1
ATOM 895 C C . GLN A 1 108 ? 4.755 7.168 -0.400 1.00 94.31 108 GLN A C 1
ATOM 897 O O . GLN A 1 108 ? 3.996 7.587 0.468 1.00 94.31 108 GLN A O 1
ATOM 902 N N . ALA A 1 109 ? 5.104 5.878 -0.456 1.00 94.00 109 ALA A N 1
ATOM 903 C CA . ALA A 1 109 ? 4.593 4.885 0.497 1.00 94.00 109 ALA A CA 1
ATOM 904 C C . ALA A 1 109 ? 4.982 5.205 1.956 1.00 94.00 109 ALA A C 1
ATOM 906 O O . ALA A 1 109 ? 4.223 4.954 2.892 1.00 94.00 109 ALA A O 1
ATOM 907 N N . LEU A 1 110 ? 6.173 5.773 2.170 1.00 94.62 110 LEU A N 1
ATOM 908 C CA . LEU A 1 110 ? 6.627 6.203 3.491 1.00 94.62 110 LEU A CA 1
ATOM 909 C C . LEU A 1 110 ? 5.821 7.402 4.006 1.00 94.62 110 LEU A C 1
ATOM 911 O O . LEU A 1 110 ? 5.529 7.442 5.202 1.00 94.62 110 LEU A O 1
ATOM 915 N N . ALA A 1 111 ? 5.445 8.338 3.131 1.00 93.44 111 ALA A N 1
ATOM 916 C CA . ALA A 1 111 ? 4.539 9.430 3.474 1.00 93.44 111 ALA A CA 1
ATOM 917 C C . ALA A 1 111 ? 3.183 8.881 3.945 1.00 93.44 111 ALA A C 1
ATOM 919 O O . ALA A 1 111 ? 2.798 9.168 5.073 1.00 93.44 111 ALA A O 1
ATOM 920 N N . GLY A 1 112 ? 2.554 7.975 3.186 1.00 92.50 112 GLY A N 1
ATOM 921 C CA . GLY A 1 112 ? 1.293 7.336 3.591 1.00 92.50 112 GLY A CA 1
ATOM 922 C C . GLY A 1 112 ? 1.385 6.569 4.920 1.00 92.50 112 GLY A C 1
ATOM 923 O O . GLY A 1 112 ? 0.486 6.650 5.757 1.00 92.50 112 GLY A O 1
ATOM 924 N N . CYS A 1 113 ? 2.509 5.889 5.187 1.00 92.94 113 CYS A N 1
ATOM 925 C CA . CYS A 1 113 ? 2.771 5.278 6.498 1.00 92.94 113 CYS A CA 1
ATOM 926 C C . CYS A 1 113 ? 2.771 6.296 7.646 1.00 92.94 113 CYS A C 1
ATOM 928 O O . CYS A 1 113 ? 2.315 5.967 8.744 1.00 92.94 113 CYS A O 1
ATOM 930 N N . ARG A 1 114 ? 3.347 7.487 7.431 1.00 91.56 114 ARG A N 1
ATOM 931 C CA . ARG A 1 114 ? 3.394 8.553 8.443 1.00 91.56 114 ARG A CA 1
ATOM 932 C C . ARG A 1 114 ? 1.995 9.093 8.685 1.00 91.56 114 ARG A C 1
ATOM 934 O O . ARG A 1 114 ? 1.537 8.996 9.813 1.00 91.56 114 ARG A O 1
ATOM 941 N N . SER A 1 115 ? 1.289 9.480 7.627 1.00 90.31 115 SER A N 1
ATOM 942 C CA . SER A 1 115 ? -0.075 10.010 7.706 1.00 90.31 115 SER A CA 1
ATOM 943 C C . SER A 1 115 ? -1.015 9.062 8.457 1.00 90.31 115 SER A C 1
ATOM 945 O O . SER A 1 115 ? -1.751 9.481 9.346 1.00 90.31 115 SER A O 1
ATOM 947 N N . LEU A 1 116 ? -0.930 7.754 8.186 1.00 90.50 116 LEU A N 1
ATOM 948 C CA . LEU A 1 116 ? -1.731 6.752 8.891 1.00 90.50 116 LEU A CA 1
ATOM 949 C C . LEU A 1 116 ? -1.314 6.579 10.365 1.00 90.50 116 LEU A C 1
ATOM 951 O O . LEU A 1 116 ? -2.158 6.363 11.231 1.00 90.50 116 LEU A O 1
ATOM 955 N N . THR A 1 117 ? -0.016 6.669 10.670 1.00 89.88 117 THR A N 1
ATOM 956 C CA . THR A 1 117 ? 0.485 6.595 12.055 1.00 89.88 117 THR A CA 1
ATOM 957 C C . THR A 1 117 ? 0.051 7.813 12.868 1.00 89.88 117 THR A C 1
ATOM 959 O O . THR A 1 117 ? -0.359 7.659 14.019 1.00 89.88 117 THR A O 1
ATOM 962 N N . ASP A 1 118 ? 0.106 8.995 12.261 1.00 87.12 118 ASP A N 1
ATOM 963 C CA . ASP A 1 118 ? -0.268 10.257 12.889 1.00 87.12 118 ASP A CA 1
ATOM 964 C C . ASP A 1 118 ? -1.774 10.243 13.198 1.00 87.12 118 ASP A C 1
ATOM 966 O O . ASP A 1 118 ? -2.160 10.404 14.357 1.00 87.12 118 ASP A O 1
ATOM 970 N N . ALA A 1 119 ? -2.616 9.850 12.230 1.00 85.75 119 ALA A N 1
ATOM 971 C CA . ALA A 1 119 ? -4.063 9.697 12.424 1.00 85.75 119 ALA A CA 1
ATOM 972 C C . ALA A 1 119 ? -4.424 8.770 13.605 1.00 85.75 119 ALA A C 1
ATOM 974 O O . ALA A 1 119 ? -5.312 9.068 14.406 1.00 85.75 119 ALA A O 1
ATOM 975 N N . PHE A 1 120 ? -3.716 7.647 13.766 1.00 86.38 120 PHE A N 1
ATOM 976 C CA . PHE A 1 120 ? -3.958 6.737 14.889 1.00 86.38 120 PHE A CA 1
ATOM 977 C C . PHE A 1 120 ? -3.418 7.226 16.234 1.00 86.38 120 PHE A C 1
ATOM 979 O O . PHE A 1 120 ? -3.967 6.824 17.260 1.00 86.38 120 PHE A O 1
ATOM 986 N N . SER A 1 121 ? -2.362 8.040 16.242 1.00 83.50 121 SER A N 1
ATOM 987 C CA . SER A 1 121 ? -1.763 8.567 17.474 1.00 83.50 121 SER A CA 1
ATOM 988 C C . SER A 1 121 ? -2.678 9.600 18.140 1.00 83.50 121 SER A C 1
ATOM 990 O O . SER A 1 121 ? -2.776 9.631 19.365 1.00 83.50 121 SER A O 1
ATOM 992 N N . HIS A 1 122 ? -3.430 10.379 17.354 1.00 71.69 122 HIS A N 1
ATOM 993 C CA . HIS A 1 122 ? -4.422 11.319 17.891 1.00 71.69 122 HIS A CA 1
ATOM 994 C C . HIS A 1 122 ? -5.584 10.631 18.589 1.00 71.69 122 HIS A C 1
ATOM 996 O O . HIS A 1 122 ? -5.980 11.060 19.671 1.00 71.69 122 HIS A O 1
ATOM 1002 N N . ASN A 1 123 ? -6.105 9.550 18.003 1.00 73.88 123 ASN A N 1
ATOM 1003 C CA . ASN A 1 123 ? -7.195 8.803 18.624 1.00 73.88 123 ASN A CA 1
ATOM 1004 C C . ASN A 1 123 ? -6.767 8.231 19.985 1.00 73.88 123 ASN A C 1
ATOM 1006 O O . ASN A 1 123 ? -7.529 8.299 20.943 1.00 73.88 123 ASN A O 1
ATOM 1010 N N . ASP 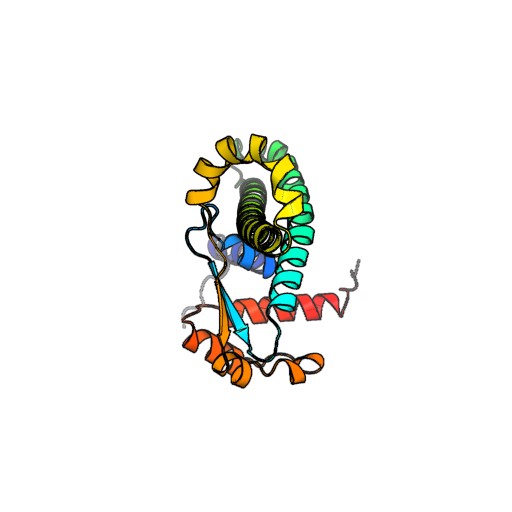A 1 124 ? -5.523 7.753 20.097 1.00 77.31 124 ASP A N 1
ATOM 1011 C CA . ASP A 1 124 ? -4.979 7.270 21.370 1.00 77.31 124 ASP A CA 1
ATOM 1012 C C . ASP A 1 124 ? -4.817 8.402 22.390 1.00 77.31 124 ASP A C 1
ATOM 1014 O O . ASP A 1 124 ? -5.182 8.231 23.549 1.00 77.31 124 ASP A O 1
ATOM 1018 N N . ALA A 1 125 ? -4.317 9.571 21.974 1.00 73.38 125 ALA A N 1
ATOM 1019 C CA . ALA A 1 125 ? -4.192 10.731 22.856 1.00 73.38 125 ALA A CA 1
ATOM 1020 C C . ALA A 1 125 ? -5.558 11.189 23.401 1.00 73.38 125 ALA A C 1
ATOM 1022 O O . ALA A 1 125 ? -5.678 11.484 24.589 1.00 73.38 125 ALA A O 1
ATOM 1023 N N . GLN A 1 126 ? -6.598 11.189 22.563 1.00 70.56 126 GLN A N 1
ATOM 1024 C CA . GLN A 1 126 ? -7.972 11.496 22.974 1.00 70.56 126 GLN A CA 1
ATOM 1025 C C . GLN A 1 126 ? -8.548 10.428 23.915 1.00 70.56 126 GLN A C 1
ATOM 1027 O O . GLN A 1 126 ? -9.143 10.762 24.940 1.00 70.56 126 GLN A O 1
ATOM 1032 N N . GLN A 1 127 ? -8.330 9.141 23.619 1.00 71.62 127 GLN A N 1
ATOM 1033 C CA . GLN A 1 127 ? -8.761 8.043 24.489 1.00 71.62 127 GLN A CA 1
ATOM 1034 C C . GLN A 1 127 ? -8.076 8.110 25.861 1.00 71.62 127 GLN A C 1
ATOM 1036 O O . GLN A 1 127 ? -8.748 7.997 26.885 1.00 71.62 127 GLN A O 1
ATOM 1041 N N . LEU A 1 128 ? -6.769 8.372 25.908 1.00 74.56 128 LEU A N 1
ATOM 1042 C CA . LEU A 1 128 ? -6.018 8.522 27.159 1.00 74.56 128 LEU A CA 1
ATOM 1043 C C . LEU A 1 128 ? -6.524 9.700 28.006 1.00 74.56 128 LEU A C 1
ATOM 1045 O O . LEU A 1 128 ? -6.639 9.559 29.223 1.00 74.56 128 LEU A O 1
ATOM 1049 N N . GLN A 1 129 ? -6.887 10.826 27.379 1.00 70.94 129 GLN A N 1
ATOM 1050 C CA . GLN A 1 129 ? -7.497 11.969 28.074 1.00 70.94 129 GLN A CA 1
ATOM 1051 C C . GLN A 1 129 ? -8.860 11.626 28.695 1.00 70.94 129 GLN A C 1
ATOM 1053 O O . GLN A 1 129 ? -9.181 12.141 29.762 1.00 70.94 129 GLN A O 1
ATOM 1058 N N . SER A 1 130 ? -9.646 10.746 28.063 1.00 66.25 130 SER A N 1
ATOM 1059 C CA . SER A 1 130 ? -10.964 10.337 28.576 1.00 66.25 130 SER A CA 1
ATOM 1060 C C . SER A 1 130 ? -10.908 9.335 29.740 1.00 66.25 130 SER A C 1
ATOM 1062 O O . SER A 1 130 ? -11.823 9.304 30.556 1.00 66.25 130 SER A O 1
ATOM 1064 N N . VAL A 1 131 ? -9.842 8.528 29.832 1.00 71.94 131 VAL A N 1
ATOM 1065 C CA . VAL A 1 131 ? -9.723 7.429 30.813 1.00 71.94 131 VAL A CA 1
ATOM 1066 C C . VAL A 1 131 ? -9.047 7.865 32.120 1.00 71.94 131 VAL A C 1
ATOM 1068 O O . VAL A 1 131 ? -9.316 7.270 33.159 1.00 71.94 131 VAL A O 1
ATOM 1071 N N . SER A 1 132 ? -8.189 8.892 32.107 1.00 59.78 132 SER A N 1
ATOM 1072 C CA . SER A 1 132 ? -7.450 9.326 33.305 1.00 59.78 132 SER A CA 1
ATOM 1073 C C . SER A 1 132 ? -7.305 10.855 33.378 1.00 59.78 132 SER A C 1
ATOM 1075 O O . SER A 1 132 ? -6.336 11.414 32.848 1.00 59.78 132 SER A O 1
ATOM 1077 N N . PRO A 1 133 ? -8.234 11.564 34.050 1.00 57.69 133 PRO A N 1
ATOM 1078 C CA . PRO A 1 133 ? -8.129 13.011 34.255 1.00 57.69 133 PRO A CA 1
ATOM 1079 C C . PRO A 1 133 ? -7.008 13.413 35.236 1.00 57.69 133 PRO A C 1
ATOM 1081 O O . PRO A 1 133 ? -6.577 14.566 35.229 1.00 57.69 133 PRO A O 1
ATOM 1084 N N . GLU A 1 134 ? -6.496 12.484 36.052 1.00 55.44 134 GLU A N 1
ATOM 1085 C CA . GLU A 1 134 ? -5.542 12.757 37.142 1.00 55.44 134 GLU A CA 1
ATOM 1086 C C . GLU A 1 134 ? -4.086 12.895 36.649 1.00 55.44 134 GLU A C 1
ATOM 1088 O O . GLU A 1 134 ? -3.339 13.760 37.101 1.00 55.44 134 GLU A O 1
ATOM 1093 N N . SER A 1 135 ? -3.703 12.153 35.604 1.00 53.94 135 SER A N 1
ATOM 1094 C CA . SER A 1 135 ? -2.397 12.283 34.927 1.00 53.94 135 SER A CA 1
ATOM 1095 C C . SER A 1 135 ? -2.321 13.456 33.935 1.00 53.94 135 SER A C 1
ATOM 1097 O O . SER A 1 135 ? -1.248 13.781 33.426 1.00 53.94 135 SER A O 1
ATOM 1099 N N . ALA A 1 136 ? -3.448 14.118 33.657 1.00 53.22 136 ALA A N 1
ATOM 1100 C CA . ALA A 1 136 ? -3.529 15.226 32.708 1.00 53.22 136 ALA A CA 1
ATOM 1101 C C . ALA A 1 136 ? -2.993 16.552 33.274 1.00 53.22 136 ALA A C 1
ATOM 1103 O O . ALA A 1 136 ? -2.824 17.506 32.521 1.00 53.22 136 ALA A O 1
ATOM 1104 N N . VAL A 1 137 ? -2.727 16.653 34.582 1.00 55.81 137 VAL A N 1
ATOM 1105 C CA . VAL A 1 137 ? -2.289 17.909 35.219 1.00 55.81 137 VAL A CA 1
ATOM 1106 C C . VAL A 1 137 ? -0.8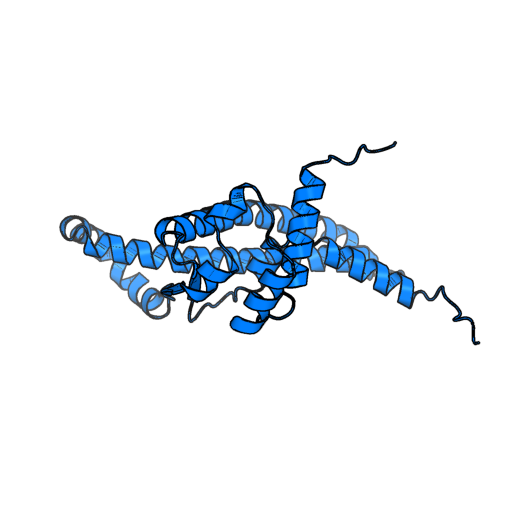20 18.232 34.910 1.00 55.81 137 VAL A C 1
ATOM 1108 O O . VAL A 1 137 ? -0.500 19.391 34.662 1.00 55.81 137 VAL A O 1
ATOM 1111 N N . THR A 1 138 ? 0.049 17.225 34.794 1.00 52.94 138 THR A N 1
ATOM 1112 C CA . THR A 1 138 ? 1.493 17.415 34.540 1.00 52.94 138 THR A CA 1
ATOM 1113 C C . THR A 1 138 ? 1.817 17.691 33.063 1.00 52.94 138 THR A C 1
ATOM 1115 O O . THR A 1 138 ? 2.823 18.320 32.751 1.00 52.94 138 THR A O 1
ATOM 1118 N N . ALA A 1 139 ? 0.939 17.294 32.134 1.00 51.38 139 ALA A N 1
ATOM 1119 C CA . ALA A 1 139 ? 1.123 17.495 30.691 1.00 51.38 139 ALA A CA 1
ATOM 1120 C C . ALA A 1 139 ? 0.690 18.891 30.190 1.00 51.38 139 ALA A C 1
ATOM 1122 O O . ALA A 1 139 ? 1.018 19.277 29.068 1.00 51.38 139 ALA A O 1
ATOM 1123 N N . LYS A 1 140 ? -0.023 19.679 31.011 1.00 51.66 140 LYS A N 1
ATOM 1124 C CA . LYS A 1 140 ? -0.673 20.945 30.607 1.00 51.66 140 LYS A CA 1
ATOM 1125 C C . LYS A 1 140 ? 0.267 22.036 30.080 1.00 51.66 140 LYS A C 1
ATOM 1127 O O . LYS A 1 140 ? -0.196 22.892 29.332 1.00 51.66 140 LYS A O 1
ATOM 1132 N N . ALA A 1 141 ? 1.568 21.975 30.368 1.00 51.16 141 ALA A N 1
ATOM 1133 C CA . ALA A 1 141 ? 2.552 22.940 29.864 1.00 51.16 141 ALA A CA 1
ATOM 1134 C C . ALA A 1 141 ? 2.998 22.695 28.402 1.00 51.16 141 ALA A C 1
ATOM 1136 O O . ALA A 1 141 ? 3.432 23.633 27.741 1.00 51.16 141 ALA A O 1
ATOM 1137 N N . GLN A 1 142 ? 2.849 21.477 27.859 1.00 52.59 142 GLN A N 1
ATOM 1138 C CA . GLN A 1 142 ? 3.184 21.160 26.453 1.00 52.59 142 GLN A CA 1
ATOM 1139 C C . GLN A 1 142 ? 1.979 21.301 25.499 1.00 52.59 142 GLN A C 1
ATOM 1141 O O . GLN A 1 142 ? 2.140 21.448 24.289 1.00 52.59 142 GLN A O 1
ATOM 1146 N N . ILE A 1 143 ? 0.760 21.334 26.046 1.00 54.50 143 ILE A N 1
ATOM 1147 C CA . ILE A 1 143 ? -0.506 21.267 25.295 1.00 54.50 143 ILE A CA 1
ATOM 1148 C C . ILE A 1 143 ? -0.805 22.547 24.491 1.00 54.50 143 ILE A C 1
ATOM 1150 O O . ILE A 1 143 ? -1.490 22.480 23.473 1.00 54.50 143 ILE A O 1
ATOM 1154 N N . VAL A 1 144 ? -0.287 23.714 24.892 1.00 51.62 144 VAL A N 1
ATOM 1155 C CA . VAL A 1 144 ? -0.614 25.004 24.245 1.00 51.62 144 VAL A CA 1
ATOM 1156 C C . VAL A 1 144 ? 0.105 25.189 22.900 1.00 51.62 144 VAL A C 1
ATOM 1158 O O . VAL A 1 144 ? -0.461 25.789 21.989 1.00 51.62 144 VAL A O 1
ATOM 1161 N N . TYR A 1 145 ? 1.306 24.624 22.732 1.00 47.72 145 TYR A N 1
ATOM 1162 C CA . TYR A 1 145 ? 2.061 24.707 21.472 1.00 47.72 145 TYR A CA 1
ATOM 1163 C C . TYR A 1 145 ? 1.597 23.660 20.442 1.00 47.72 145 TYR A C 1
ATOM 1165 O O . TYR A 1 145 ? 1.668 23.887 19.237 1.00 47.72 145 TYR A O 1
ATOM 1173 N N . GLU A 1 146 ? 1.052 22.533 20.908 1.00 50.97 146 GLU A N 1
ATOM 1174 C CA . GLU A 1 146 ? 0.563 21.445 20.053 1.00 50.97 146 GLU A CA 1
ATOM 1175 C C . GLU A 1 146 ? -0.912 21.615 19.650 1.00 50.97 146 GLU A C 1
ATOM 1177 O O . GLU A 1 146 ? -1.309 21.150 18.585 1.00 50.97 146 GLU A O 1
ATOM 1182 N N . LYS A 1 147 ? -1.713 22.372 20.420 1.00 46.78 147 LYS A N 1
ATOM 1183 C CA . LYS A 1 147 ? -3.142 22.636 20.151 1.00 46.78 147 LYS A CA 1
ATOM 1184 C C . LYS A 1 147 ? -3.422 23.206 18.755 1.00 46.78 147 LYS A C 1
ATOM 1186 O O . LYS A 1 147 ? -4.352 22.760 18.098 1.00 46.78 147 LYS A O 1
ATOM 1191 N N . LYS A 1 148 ? -2.578 24.127 18.275 1.00 43.25 148 LYS A N 1
ATOM 1192 C CA . LYS A 1 148 ? -2.719 24.756 16.947 1.00 43.25 148 LYS A CA 1
ATOM 1193 C C . LYS A 1 148 ? -2.355 23.816 15.789 1.00 43.25 148 LYS A C 1
ATOM 1195 O O . LYS A 1 148 ? -2.748 24.054 14.659 1.00 43.25 148 LYS A O 1
ATOM 1200 N N . LYS A 1 149 ? -1.600 22.753 16.074 1.00 47.22 149 LYS A N 1
ATOM 1201 C CA . LYS A 1 149 ? -1.285 21.679 15.126 1.00 47.22 149 LYS A CA 1
ATOM 1202 C C . LYS A 1 149 ? -2.330 20.559 15.185 1.00 47.22 149 LYS A C 1
ATOM 1204 O O . LYS A 1 149 ? -2.552 19.901 14.183 1.00 47.22 149 LYS A O 1
ATOM 1209 N N . LEU A 1 150 ? -2.966 20.366 16.344 1.00 49.69 150 LEU A N 1
ATOM 1210 C CA . LEU A 1 150 ? -3.945 19.313 16.621 1.00 49.69 150 LEU A CA 1
ATOM 1211 C C . LEU A 1 150 ? -5.336 19.586 16.021 1.00 49.69 150 LEU A C 1
ATOM 1213 O O . LEU A 1 150 ? -6.054 18.636 15.725 1.00 49.69 150 LEU A O 1
ATOM 1217 N N . GLU A 1 151 ? -5.722 20.855 15.863 1.00 51.16 151 GLU A N 1
ATOM 1218 C CA . GLU A 1 151 ? -7.033 21.249 15.314 1.00 51.16 151 GLU A CA 1
ATOM 1219 C C . GLU A 1 151 ? -7.177 20.954 13.808 1.00 51.16 151 GLU A C 1
ATOM 1221 O O . GLU A 1 151 ? -8.294 20.743 13.344 1.00 51.16 151 GLU A O 1
ATOM 1226 N N . ASP A 1 152 ? -6.065 20.809 13.078 1.00 53.38 152 ASP A N 1
ATOM 1227 C CA . ASP A 1 152 ? -6.038 20.426 11.654 1.00 53.38 152 ASP A CA 1
ATOM 1228 C C . ASP A 1 152 ? -5.897 18.902 11.428 1.00 53.38 152 ASP A C 1
ATOM 1230 O O . ASP A 1 152 ? -5.767 18.446 10.290 1.00 53.38 152 ASP A O 1
ATOM 1234 N N . MET A 1 153 ? -5.876 18.080 12.488 1.00 58.97 153 MET A N 1
ATOM 1235 C CA . MET A 1 153 ? -5.497 16.664 12.384 1.00 58.97 153 MET A CA 1
ATOM 1236 C C . MET A 1 153 ? -6.688 15.698 12.340 1.00 58.97 153 MET A C 1
ATOM 1238 O O . MET A 1 153 ? -7.653 15.779 13.098 1.00 58.97 153 MET A O 1
ATOM 1242 N N . VAL A 1 154 ? -6.583 14.730 11.430 1.00 67.69 154 VAL A N 1
ATOM 1243 C CA . VAL A 1 154 ? -7.660 13.808 11.050 1.00 67.69 154 VAL A CA 1
ATOM 1244 C C . VAL A 1 154 ? -7.969 12.779 12.116 1.00 67.69 154 VAL A C 1
ATOM 1246 O O . VAL A 1 154 ? -7.093 12.025 12.545 1.00 67.69 154 VAL A O 1
ATOM 1249 N N . GLN A 1 155 ? -9.253 12.645 12.435 1.00 71.75 155 GLN A N 1
ATOM 1250 C CA . GLN A 1 155 ? -9.752 11.554 13.260 1.00 71.75 155 GLN A CA 1
ATOM 1251 C C . GLN A 1 155 ? -10.184 10.366 12.382 1.00 71.75 155 GLN A C 1
ATOM 1253 O O . GLN A 1 155 ? -11.069 10.524 11.535 1.00 71.75 155 GLN A O 1
ATOM 1258 N N . PRO A 1 156 ? -9.590 9.168 12.558 1.00 80.50 156 PRO A N 1
ATOM 1259 C CA . PRO A 1 156 ? -10.021 7.983 11.833 1.00 80.50 156 PRO A CA 1
ATOM 1260 C C . PRO A 1 156 ? -11.412 7.549 12.306 1.00 80.50 156 PRO A C 1
ATOM 1262 O O . PRO A 1 156 ? -11.589 7.187 13.467 1.00 80.50 156 PRO A O 1
ATOM 1265 N N . THR A 1 157 ? -12.388 7.547 11.400 1.00 85.88 157 THR A N 1
ATOM 1266 C CA . THR A 1 157 ? -13.727 7.002 11.654 1.00 85.88 157 THR A CA 1
ATOM 1267 C C . THR A 1 157 ? -13.760 5.544 11.215 1.00 85.88 157 THR A C 1
ATOM 1269 O O . THR A 1 157 ? -13.530 5.236 10.045 1.00 85.88 157 THR A O 1
ATOM 1272 N N . MET A 1 158 ? -14.040 4.638 12.146 1.00 87.38 158 MET A N 1
ATOM 1273 C CA . MET A 1 158 ? -14.188 3.212 11.859 1.00 87.38 158 MET A CA 1
ATOM 1274 C C . MET A 1 158 ? -15.666 2.898 11.651 1.00 87.38 158 MET A C 1
ATOM 1276 O O . MET A 1 158 ? -16.490 3.197 12.510 1.00 87.38 158 MET A O 1
ATOM 1280 N N . VAL A 1 159 ? -16.001 2.326 10.497 1.00 90.94 159 VAL A N 1
ATOM 1281 C CA . VAL A 1 159 ? -17.375 1.961 10.141 1.00 90.94 159 VAL A CA 1
ATOM 1282 C C . VAL A 1 159 ? -17.436 0.458 9.924 1.00 90.94 159 VAL A C 1
ATOM 1284 O O . VAL A 1 159 ? -16.792 -0.081 9.020 1.00 90.94 159 VAL A O 1
ATOM 1287 N N . SER A 1 160 ? -18.220 -0.226 10.751 1.00 91.44 160 SER A N 1
ATOM 1288 C CA . SER A 1 160 ? -18.530 -1.634 10.543 1.00 91.44 160 SER A CA 1
ATOM 1289 C C . SER A 1 160 ? -19.573 -1.774 9.432 1.00 91.44 160 SER A C 1
ATOM 1291 O O . SER A 1 160 ? -20.569 -1.054 9.391 1.00 91.44 160 SER A O 1
ATOM 1293 N N . SER A 1 161 ? -19.343 -2.701 8.504 1.00 93.19 161 SER A N 1
ATOM 1294 C CA . SER A 1 161 ? -20.266 -2.994 7.407 1.00 93.19 161 SER A CA 1
ATOM 1295 C C . SER A 1 161 ? -20.677 -4.463 7.434 1.00 93.19 161 SER A C 1
ATOM 1297 O O . SER A 1 161 ? -19.842 -5.359 7.282 1.00 93.19 161 SER A O 1
ATOM 1299 N N . ALA A 1 162 ? -21.979 -4.700 7.612 1.00 92.00 162 ALA A N 1
ATOM 1300 C CA . ALA A 1 162 ? -22.585 -6.028 7.515 1.00 92.00 162 ALA A CA 1
ATOM 1301 C C . ALA A 1 162 ? -22.607 -6.544 6.065 1.00 92.00 162 ALA A C 1
ATOM 1303 O O . ALA A 1 162 ? -22.455 -7.739 5.822 1.00 92.00 162 ALA A O 1
ATOM 1304 N N . GLU A 1 163 ? -22.728 -5.642 5.088 1.00 91.31 163 GLU A N 1
ATOM 1305 C CA . GLU A 1 163 ? -22.667 -5.980 3.661 1.00 91.31 163 GLU A CA 1
ATOM 1306 C C . GLU A 1 163 ? -21.296 -6.554 3.289 1.00 91.31 163 GLU A C 1
ATOM 1308 O O . GLU A 1 163 ? -21.200 -7.603 2.648 1.00 91.31 163 GLU A O 1
ATOM 1313 N N . LEU A 1 164 ? -20.222 -5.907 3.757 1.00 89.81 164 LEU A N 1
ATOM 1314 C CA . LEU A 1 164 ? -18.861 -6.395 3.556 1.00 89.81 164 LEU A CA 1
ATOM 1315 C C . LEU A 1 164 ? -18.640 -7.748 4.242 1.00 89.81 164 LEU A C 1
ATOM 1317 O O . LEU A 1 164 ? -17.930 -8.600 3.709 1.00 89.81 164 LEU A O 1
ATOM 1321 N N . ASP A 1 165 ? -19.265 -7.967 5.397 1.00 91.62 165 ASP A N 1
ATOM 1322 C CA . ASP A 1 165 ? -19.186 -9.229 6.129 1.00 91.62 165 ASP A CA 1
ATOM 1323 C C . ASP A 1 165 ? -19.857 -10.385 5.374 1.00 91.62 165 ASP A C 1
ATOM 1325 O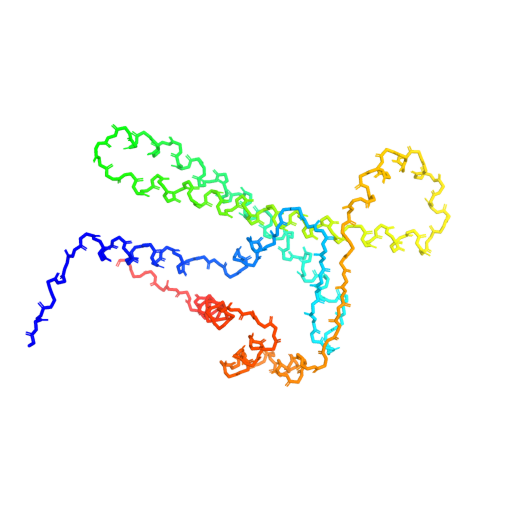 O . ASP A 1 165 ? -19.270 -11.461 5.235 1.00 91.62 165 ASP A O 1
ATOM 1329 N N . ALA A 1 166 ? -21.034 -10.141 4.789 1.00 91.19 166 ALA A N 1
ATOM 1330 C CA . ALA A 1 166 ? -21.758 -11.126 3.989 1.00 91.19 166 ALA A CA 1
ATOM 1331 C C . ALA A 1 166 ? -20.984 -11.564 2.731 1.00 91.19 166 ALA A C 1
ATOM 1333 O O . ALA A 1 166 ? -21.072 -12.725 2.321 1.00 91.19 166 ALA A O 1
ATOM 1334 N N . ILE A 1 167 ? -20.217 -10.649 2.128 1.00 89.31 167 ILE A N 1
ATOM 1335 C CA . ILE A 1 167 ? -19.425 -10.924 0.921 1.00 89.31 167 ILE A CA 1
ATOM 1336 C C . ILE A 1 167 ? -18.079 -11.568 1.278 1.00 89.31 167 ILE A C 1
ATOM 1338 O O . ILE A 1 167 ? -17.698 -12.585 0.701 1.00 89.31 167 ILE A O 1
ATOM 1342 N N . VAL A 1 168 ? -17.341 -10.991 2.230 1.00 87.25 168 VAL A N 1
ATOM 1343 C CA . VAL A 1 168 ? -15.976 -11.431 2.551 1.00 87.25 168 VAL A CA 1
ATOM 1344 C C . VAL A 1 168 ? -15.978 -12.677 3.429 1.00 87.25 168 VAL A C 1
ATOM 1346 O O . VAL A 1 168 ? -15.083 -13.501 3.270 1.00 87.25 168 VAL A O 1
ATOM 1349 N N . LYS A 1 169 ? -16.966 -12.866 4.313 1.00 89.81 169 LYS A N 1
ATOM 1350 C CA . LYS A 1 169 ? -17.081 -14.025 5.222 1.00 89.81 169 LYS A CA 1
ATOM 1351 C C . LYS A 1 169 ? -15.758 -14.367 5.926 1.00 89.81 169 LYS A C 1
ATOM 1353 O O . LYS A 1 169 ? -15.244 -15.479 5.771 1.00 89.81 169 LYS A O 1
ATOM 1358 N N . PRO A 1 170 ? -15.159 -13.435 6.684 1.00 83.81 170 PRO A N 1
ATOM 1359 C CA . PRO A 1 170 ? -13.776 -13.547 7.153 1.00 83.81 170 PRO A CA 1
ATOM 1360 C C . PRO A 1 170 ? -13.496 -14.785 8.018 1.00 83.81 170 PRO A C 1
ATOM 1362 O O . PRO A 1 170 ? -12.366 -15.264 8.018 1.00 83.81 170 PRO A O 1
ATOM 1365 N N . GLN A 1 171 ? -14.502 -15.357 8.689 1.00 81.94 171 GLN A N 1
ATOM 1366 C CA . GLN A 1 171 ? -14.344 -16.595 9.467 1.00 81.94 171 GLN A CA 1
ATOM 1367 C C . GLN A 1 171 ? -14.000 -17.819 8.601 1.00 81.94 171 GLN A C 1
ATOM 1369 O O . GLN A 1 171 ? -13.223 -18.674 9.016 1.00 81.94 171 GLN A O 1
ATOM 1374 N N . VAL A 1 172 ? -14.520 -17.886 7.372 1.00 83.81 172 VAL A N 1
ATOM 1375 C CA . VAL A 1 172 ? -14.262 -18.991 6.428 1.00 83.81 172 VAL A CA 1
ATOM 1376 C C . VAL A 1 172 ? -12.909 -18.812 5.717 1.00 83.81 172 VAL A C 1
ATOM 1378 O O . VAL A 1 172 ? -12.322 -19.767 5.205 1.00 83.81 172 VAL A O 1
ATOM 1381 N N . ARG A 1 173 ? -12.363 -17.587 5.719 1.00 81.06 173 ARG A N 1
ATOM 1382 C CA . ARG A 1 173 ? -11.158 -17.213 4.957 1.00 81.06 173 ARG A CA 1
ATOM 1383 C C . ARG A 1 173 ? -9.836 -17.645 5.569 1.00 81.06 173 ARG A C 1
ATOM 1385 O O . ARG A 1 173 ? -8.800 -17.452 4.941 1.00 81.06 173 ARG A O 1
ATOM 1392 N N . LEU A 1 174 ? -9.853 -18.237 6.761 1.00 75.38 174 LEU A N 1
ATOM 1393 C CA . LEU A 1 174 ? -8.655 -18.862 7.323 1.00 75.38 174 LEU A CA 1
ATOM 1394 C C . LEU A 1 174 ? -8.163 -20.015 6.438 1.00 75.38 174 LEU A C 1
ATOM 1396 O O . LEU A 1 174 ? -6.957 -20.200 6.303 1.00 75.38 174 LEU A O 1
ATOM 1400 N N . ASN A 1 175 ? -9.094 -20.726 5.792 1.00 80.62 175 ASN A N 1
ATOM 1401 C CA . ASN A 1 175 ? -8.788 -21.919 5.004 1.00 80.62 175 ASN A CA 1
ATOM 1402 C C . ASN A 1 175 ? -8.976 -21.705 3.497 1.00 80.62 175 ASN A C 1
ATOM 1404 O O . ASN A 1 175 ? -8.295 -22.352 2.706 1.00 80.62 175 ASN A O 1
ATOM 1408 N N . ASN A 1 176 ? -9.861 -20.786 3.094 1.00 84.75 176 ASN A N 1
ATOM 1409 C CA . ASN A 1 176 ? -10.200 -20.567 1.690 1.00 84.75 176 ASN A CA 1
ATOM 1410 C C . ASN A 1 176 ? -9.830 -19.148 1.230 1.00 84.75 176 ASN A C 1
ATOM 1412 O O . ASN A 1 176 ? -10.208 -18.176 1.893 1.00 84.75 176 ASN A O 1
ATOM 1416 N N . PRO A 1 177 ? -9.142 -18.986 0.082 1.00 84.94 177 PRO A N 1
ATOM 1417 C CA . PRO A 1 177 ? -8.905 -17.664 -0.483 1.00 84.94 177 PRO A CA 1
ATOM 1418 C C . PRO A 1 177 ? -10.233 -16.978 -0.843 1.00 84.94 177 PRO A C 1
ATOM 1420 O O . PRO A 1 177 ? -11.260 -17.622 -1.054 1.00 84.94 177 PRO A O 1
ATOM 1423 N N . ILE A 1 178 ? -10.225 -15.645 -0.901 1.00 87.62 178 ILE A N 1
ATOM 1424 C CA . ILE A 1 178 ? -11.372 -14.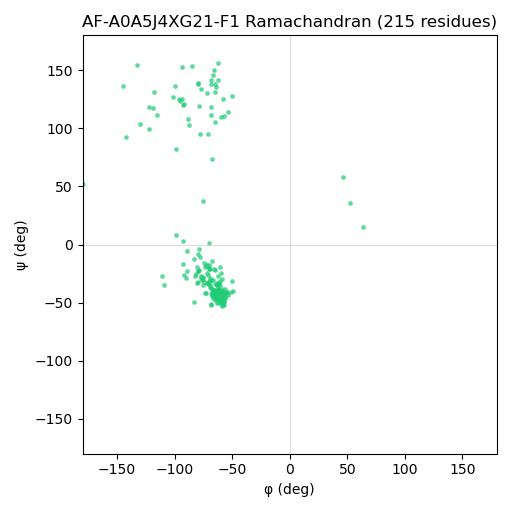882 -1.413 1.00 87.62 178 ILE A CA 1
ATOM 1425 C C . ILE A 1 178 ? -11.578 -15.202 -2.896 1.00 87.62 178 ILE A C 1
ATOM 1427 O O . ILE A 1 178 ? -10.585 -15.279 -3.618 1.00 87.62 178 ILE A O 1
ATOM 1431 N N . GLU A 1 179 ? -12.811 -15.389 -3.360 1.00 90.38 179 GLU A N 1
ATOM 1432 C CA . GLU A 1 179 ? -13.091 -15.703 -4.766 1.00 90.38 179 GLU A CA 1
ATOM 1433 C C . GLU A 1 179 ? -13.179 -14.437 -5.622 1.00 90.38 179 GLU A C 1
ATOM 1435 O O . GLU A 1 179 ? -13.548 -13.366 -5.143 1.00 90.38 179 GLU A O 1
ATOM 1440 N N . ASP A 1 180 ? -12.885 -14.548 -6.918 1.00 92.19 180 ASP A N 1
ATOM 1441 C CA . ASP A 1 180 ? -12.903 -13.395 -7.830 1.00 92.19 180 ASP A CA 1
ATOM 1442 C C . ASP A 1 180 ? -14.294 -12.765 -7.944 1.00 92.19 180 ASP A C 1
ATOM 1444 O O . ASP A 1 180 ? -14.416 -11.541 -7.977 1.00 92.19 180 ASP A O 1
ATOM 1448 N N . ALA A 1 181 ? -15.350 -13.582 -7.908 1.00 91.31 181 ALA A N 1
ATOM 1449 C CA . ALA A 1 181 ? -16.729 -13.102 -7.912 1.00 91.31 181 ALA A CA 1
ATOM 1450 C C . ALA A 1 181 ? -17.042 -12.227 -6.686 1.00 91.31 181 ALA A C 1
ATOM 1452 O O . ALA A 1 181 ? -17.740 -11.220 -6.795 1.00 91.31 181 ALA A O 1
ATOM 1453 N N . GLU A 1 182 ? -16.512 -12.582 -5.517 1.00 91.56 182 GLU A N 1
ATOM 1454 C CA . GLU A 1 182 ? -16.715 -11.834 -4.274 1.00 91.56 182 GLU A CA 1
ATOM 1455 C C . GLU A 1 182 ? -15.915 -10.533 -4.287 1.00 91.56 182 GLU A C 1
ATOM 1457 O O . GLU A 1 182 ? -16.444 -9.482 -3.936 1.00 91.56 182 GLU A O 1
ATOM 1462 N N . VAL A 1 183 ? -14.673 -10.573 -4.779 1.00 91.62 183 VAL A N 1
ATOM 1463 C CA . VAL A 1 183 ? -13.845 -9.371 -4.954 1.00 91.62 183 VAL A CA 1
ATOM 1464 C C . VAL A 1 183 ? -14.507 -8.384 -5.915 1.00 91.62 183 VAL A C 1
ATOM 1466 O O . VAL A 1 183 ? -14.540 -7.188 -5.634 1.00 91.62 183 VAL A O 1
ATOM 1469 N N . MET A 1 184 ? -15.079 -8.867 -7.020 1.00 93.06 184 MET A N 1
ATOM 1470 C CA . MET A 1 184 ? -15.802 -8.022 -7.974 1.00 93.06 184 MET A CA 1
ATOM 1471 C C . MET A 1 184 ? -17.051 -7.391 -7.350 1.00 93.06 184 MET A C 1
ATOM 1473 O O . MET A 1 184 ? -17.298 -6.203 -7.563 1.00 93.06 184 MET A O 1
ATOM 1477 N N . LYS A 1 185 ? -17.793 -8.136 -6.518 1.00 93.50 185 LYS A N 1
ATOM 1478 C CA . LYS A 1 185 ? -18.925 -7.588 -5.751 1.00 93.50 185 LYS A CA 1
ATOM 1479 C C . LYS A 1 185 ? -18.472 -6.464 -4.816 1.00 93.50 185 LYS A C 1
ATOM 1481 O O . LYS A 1 185 ? -19.044 -5.378 -4.878 1.00 93.50 185 LYS A O 1
ATOM 1486 N N . VAL A 1 186 ? -17.409 -6.670 -4.031 1.00 93.00 186 VAL A N 1
ATOM 1487 C CA . VAL A 1 186 ? -16.841 -5.619 -3.159 1.00 93.00 186 VAL A CA 1
ATOM 1488 C C . VAL A 1 186 ? -16.385 -4.404 -3.974 1.00 93.00 186 VAL A C 1
ATOM 1490 O O . VAL A 1 186 ? -16.678 -3.268 -3.603 1.00 93.00 186 VAL A O 1
ATOM 1493 N N . GLY A 1 187 ? -15.708 -4.630 -5.103 1.00 91.94 187 GLY A N 1
ATOM 1494 C CA . GLY A 1 187 ? -15.253 -3.567 -5.999 1.00 91.94 187 GLY A CA 1
ATOM 1495 C C . GLY A 1 187 ? -16.408 -2.717 -6.526 1.00 91.94 187 GLY A C 1
ATOM 1496 O O . GLY A 1 187 ? -16.324 -1.491 -6.503 1.00 91.94 187 GLY A O 1
ATOM 1497 N N . SER A 1 188 ? -17.515 -3.355 -6.922 1.00 92.81 188 SER A N 1
ATOM 1498 C CA . SER A 1 188 ? -18.723 -2.654 -7.371 1.00 92.81 188 SER A CA 1
ATOM 1499 C C . SER A 1 188 ? -19.414 -1.869 -6.250 1.00 92.81 188 SER A C 1
ATOM 1501 O O . SER A 1 188 ? -19.828 -0.734 -6.479 1.00 92.81 188 SER A O 1
ATOM 1503 N N . LEU A 1 189 ? -19.465 -2.425 -5.033 1.00 93.00 189 LEU A N 1
ATOM 1504 C CA . LEU A 1 189 ? -20.122 -1.816 -3.874 1.00 93.00 189 LEU A CA 1
ATOM 1505 C C . LEU A 1 189 ? -19.444 -0.505 -3.455 1.00 93.00 189 LEU A C 1
ATOM 1507 O O . LEU A 1 189 ? -20.107 0.510 -3.266 1.00 93.00 189 LEU A O 1
ATOM 1511 N N . TYR A 1 190 ? -18.111 -0.511 -3.373 1.00 89.81 190 TYR A N 1
ATOM 1512 C CA . TYR A 1 190 ? -17.323 0.646 -2.930 1.00 89.81 190 TYR A CA 1
ATOM 1513 C C . TYR A 1 190 ? -16.726 1.466 -4.077 1.00 89.81 190 TYR A C 1
ATOM 1515 O O . TYR A 1 190 ? -15.921 2.364 -3.833 1.00 89.81 190 TYR A O 1
ATOM 1523 N N . ARG A 1 191 ? -17.097 1.165 -5.330 1.00 91.44 191 ARG A N 1
ATOM 1524 C CA . ARG A 1 191 ? -16.558 1.809 -6.542 1.00 91.44 191 ARG A CA 1
ATOM 1525 C C . ARG A 1 191 ? -15.023 1.786 -6.594 1.00 91.44 191 ARG A C 1
ATOM 1527 O O . ARG A 1 191 ? -14.385 2.728 -7.064 1.00 91.44 191 ARG A O 1
ATOM 1534 N N . ILE A 1 192 ? -14.425 0.701 -6.100 1.00 88.50 192 ILE A N 1
ATOM 1535 C CA . ILE A 1 192 ? -12.975 0.509 -6.105 1.00 88.50 192 ILE A CA 1
ATOM 1536 C C . ILE A 1 192 ? -12.593 -0.138 -7.429 1.00 88.50 192 ILE A C 1
ATOM 1538 O O . ILE A 1 192 ? -12.746 -1.345 -7.634 1.00 88.50 192 ILE A O 1
ATOM 1542 N N . ASN A 1 193 ? -12.055 0.682 -8.322 1.00 86.88 193 ASN A N 1
ATOM 1543 C CA . ASN A 1 193 ? -11.494 0.202 -9.575 1.00 86.88 193 ASN A CA 1
ATOM 1544 C C . ASN A 1 193 ? -10.242 -0.643 -9.299 1.00 86.88 193 ASN A C 1
ATOM 1546 O O . ASN A 1 193 ? -9.477 -0.363 -8.378 1.00 86.88 193 ASN A O 1
ATOM 1550 N N . ASN A 1 194 ? -10.019 -1.675 -10.113 1.00 86.31 194 ASN A N 1
ATOM 1551 C CA . ASN A 1 194 ? -8.827 -2.534 -10.066 1.00 86.31 194 ASN A CA 1
ATOM 1552 C C . ASN A 1 194 ? -8.636 -3.345 -8.767 1.00 86.31 194 ASN A C 1
ATOM 1554 O O . ASN A 1 194 ? -7.570 -3.927 -8.561 1.00 86.31 194 ASN A O 1
ATOM 1558 N N . LEU A 1 195 ? -9.661 -3.469 -7.910 1.00 89.94 195 LEU A N 1
ATOM 1559 C CA . LEU A 1 195 ? -9.572 -4.283 -6.690 1.00 89.94 195 LEU A CA 1
ATOM 1560 C C . LEU A 1 195 ? -9.189 -5.741 -6.997 1.00 89.94 195 LEU A C 1
ATOM 1562 O O . LEU A 1 195 ?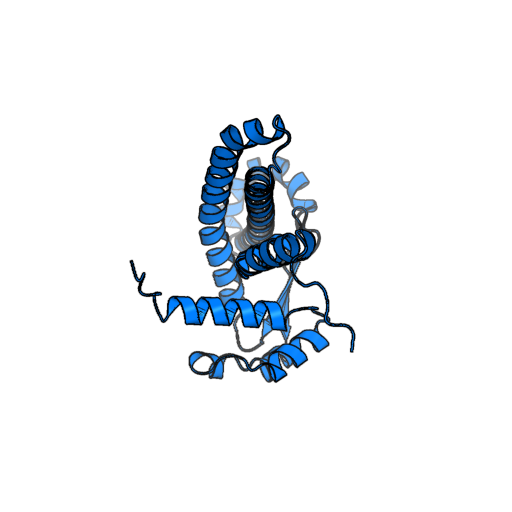 -8.340 -6.316 -6.316 1.00 89.94 195 LEU A O 1
ATOM 1566 N N . LEU A 1 196 ? -9.758 -6.309 -8.065 1.00 90.50 196 LEU A N 1
ATOM 1567 C CA . LEU A 1 196 ? -9.428 -7.656 -8.532 1.00 90.50 196 LEU A CA 1
ATOM 1568 C C . LEU A 1 196 ? -7.937 -7.801 -8.860 1.00 90.50 196 LEU A C 1
ATOM 1570 O O . LEU A 1 196 ? -7.315 -8.789 -8.478 1.00 90.50 196 LEU A O 1
ATOM 1574 N N . GLU A 1 197 ? -7.342 -6.799 -9.507 1.00 88.12 197 GLU A N 1
ATOM 1575 C CA . GLU A 1 197 ? -5.921 -6.808 -9.855 1.00 88.12 197 GLU A CA 1
ATOM 1576 C C . GLU A 1 197 ? -5.038 -6.775 -8.599 1.00 88.12 197 GLU A C 1
ATOM 1578 O O . GLU A 1 197 ? -4.063 -7.524 -8.498 1.00 88.12 197 GLU A O 1
ATOM 1583 N N . HIS A 1 198 ? -5.398 -5.953 -7.608 1.00 87.38 198 HIS A N 1
ATOM 1584 C CA . HIS A 1 198 ? -4.683 -5.889 -6.333 1.00 87.38 198 HIS A CA 1
ATOM 1585 C C . HIS A 1 198 ? -4.751 -7.213 -5.567 1.00 87.38 198 HIS A C 1
ATOM 1587 O O . HIS A 1 198 ? -3.728 -7.684 -5.061 1.00 87.38 198 HIS A O 1
ATOM 1593 N N . VAL A 1 199 ? -5.925 -7.848 -5.525 1.00 89.69 199 VAL A N 1
ATOM 1594 C CA . VAL A 1 199 ? -6.093 -9.155 -4.878 1.00 89.69 199 VAL A CA 1
ATOM 1595 C C . VAL A 1 199 ? -5.331 -10.241 -5.636 1.00 89.69 199 VAL A C 1
ATOM 1597 O O . VAL A 1 199 ? -4.613 -11.023 -5.013 1.00 89.69 199 VAL A O 1
ATOM 1600 N N . ALA A 1 200 ? -5.394 -10.265 -6.969 1.00 88.06 200 ALA A N 1
ATOM 1601 C CA . ALA A 1 200 ? -4.641 -11.215 -7.785 1.00 88.06 200 ALA A CA 1
ATOM 1602 C C . ALA A 1 200 ? -3.122 -11.085 -7.564 1.00 88.06 200 ALA A C 1
ATOM 1604 O O . ALA A 1 200 ? -2.425 -12.091 -7.398 1.00 88.06 200 ALA A O 1
ATOM 1605 N N . LYS A 1 201 ? -2.605 -9.850 -7.479 1.00 86.06 201 LYS A N 1
ATOM 1606 C CA . LYS A 1 201 ? -1.202 -9.570 -7.126 1.00 86.06 201 LYS A CA 1
ATOM 1607 C C . LYS A 1 201 ? -0.852 -10.090 -5.731 1.00 86.06 201 LYS A C 1
ATOM 1609 O O . LYS A 1 201 ? 0.171 -10.759 -5.576 1.00 86.06 201 LYS A O 1
ATOM 1614 N N . ALA A 1 202 ? -1.710 -9.850 -4.740 1.00 86.25 202 ALA A N 1
ATOM 1615 C CA . ALA A 1 202 ? -1.516 -10.352 -3.381 1.00 86.25 202 ALA A CA 1
ATOM 1616 C C . ALA A 1 202 ? -1.497 -11.888 -3.323 1.00 86.25 202 ALA A C 1
ATOM 1618 O O . ALA A 1 202 ? -0.602 -12.462 -2.701 1.00 86.25 202 ALA A O 1
ATOM 1619 N N . ARG A 1 203 ? -2.406 -12.568 -4.037 1.00 86.31 203 ARG A N 1
ATOM 1620 C CA . ARG A 1 203 ? -2.412 -14.038 -4.135 1.00 86.31 203 ARG A CA 1
ATOM 1621 C C . ARG A 1 203 ? -1.147 -14.567 -4.800 1.00 86.31 203 ARG A C 1
ATOM 1623 O O . ARG A 1 203 ? -0.540 -15.501 -4.289 1.00 86.31 203 ARG A O 1
ATOM 1630 N N . LYS A 1 204 ? -0.708 -13.949 -5.900 1.00 84.31 204 LYS A N 1
ATOM 1631 C CA . LYS A 1 204 ? 0.538 -14.325 -6.586 1.00 84.31 204 LYS A CA 1
ATOM 1632 C C . LYS A 1 204 ? 1.752 -14.190 -5.667 1.00 84.31 204 LYS A C 1
ATOM 1634 O O . LYS A 1 204 ? 2.635 -15.043 -5.698 1.00 84.31 204 LYS A O 1
ATOM 1639 N N . GLN A 1 205 ? 1.795 -13.143 -4.845 1.00 81.31 205 GLN A N 1
ATOM 1640 C CA . GLN A 1 205 ? 2.857 -12.963 -3.859 1.00 81.31 205 GLN A CA 1
ATOM 1641 C C . GLN A 1 205 ? 2.785 -14.009 -2.738 1.00 81.31 205 GLN A C 1
ATOM 1643 O O . GLN A 1 205 ? 3.821 -14.557 -2.373 1.00 81.31 205 GLN A O 1
ATOM 1648 N N . ALA A 1 206 ? 1.590 -14.317 -2.226 1.00 80.38 206 ALA A N 1
ATOM 1649 C CA . ALA A 1 206 ? 1.396 -15.339 -1.198 1.00 80.38 206 ALA A CA 1
ATOM 1650 C C . ALA A 1 206 ? 1.770 -16.746 -1.703 1.00 80.38 206 ALA A C 1
ATOM 1652 O O . ALA A 1 206 ? 2.537 -17.448 -1.052 1.00 80.38 206 ALA A O 1
ATOM 1653 N N . ALA A 1 207 ? 1.324 -17.124 -2.904 1.00 77.81 207 ALA A N 1
ATOM 1654 C CA . ALA A 1 207 ? 1.680 -18.393 -3.539 1.00 77.81 207 ALA A CA 1
ATOM 1655 C C . ALA A 1 207 ? 3.180 -18.473 -3.877 1.00 77.81 207 ALA A C 1
ATOM 1657 O O . ALA A 1 207 ? 3.812 -19.507 -3.679 1.00 77.81 207 ALA A O 1
ATOM 1658 N N . GLY A 1 208 ? 3.779 -17.367 -4.335 1.00 66.44 208 GLY A N 1
ATOM 1659 C CA . GLY A 1 208 ? 5.219 -17.280 -4.594 1.00 66.44 208 GLY A CA 1
ATOM 1660 C C . GLY A 1 208 ? 6.091 -17.310 -3.333 1.00 66.44 208 GLY A C 1
ATOM 1661 O O . GLY A 1 208 ? 7.264 -17.651 -3.426 1.00 66.44 208 GLY A O 1
ATOM 1662 N N . ALA A 1 209 ? 5.538 -16.975 -2.163 1.00 58.19 209 ALA A N 1
ATOM 1663 C CA . ALA A 1 209 ? 6.193 -17.175 -0.870 1.00 58.19 209 ALA A CA 1
ATOM 1664 C C . ALA A 1 209 ? 6.076 -18.629 -0.371 1.00 58.19 209 ALA A C 1
ATOM 1666 O O . ALA A 1 209 ? 6.908 -19.061 0.422 1.00 58.19 209 ALA A O 1
ATOM 1667 N N . MET A 1 210 ? 5.071 -19.376 -0.844 1.00 44.19 210 MET A N 1
ATOM 1668 C CA . MET A 1 210 ? 4.812 -20.772 -0.471 1.00 44.19 210 MET A CA 1
ATOM 1669 C C . MET A 1 210 ? 5.692 -21.774 -1.238 1.00 44.19 210 MET A C 1
ATOM 1671 O O . MET A 1 210 ? 5.998 -22.841 -0.716 1.00 44.19 210 MET A O 1
ATOM 1675 N N . PHE A 1 211 ? 6.160 -21.411 -2.437 1.00 41.16 211 PHE A N 1
ATOM 1676 C CA . PHE A 1 211 ? 7.131 -22.186 -3.212 1.00 41.16 211 PHE A CA 1
ATOM 1677 C C . PHE A 1 211 ? 8.363 -21.320 -3.503 1.00 41.16 211 PHE A C 1
ATOM 1679 O O . PHE A 1 211 ? 8.311 -20.499 -4.428 1.00 41.16 211 PHE A O 1
ATOM 1686 N N . PRO A 1 212 ? 9.475 -21.449 -2.748 1.00 43.69 212 PRO A N 1
ATOM 1687 C CA . PRO A 1 212 ? 10.705 -20.768 -3.120 1.00 43.69 212 PRO A CA 1
ATOM 1688 C C . PRO A 1 212 ? 11.083 -21.224 -4.529 1.00 43.69 212 PRO A C 1
ATOM 1690 O O . PRO A 1 212 ? 11.172 -22.420 -4.806 1.00 43.69 212 PRO A O 1
ATOM 1693 N N . ARG A 1 213 ? 11.270 -20.269 -5.448 1.00 45.06 213 ARG A N 1
ATOM 1694 C CA . ARG A 1 213 ? 11.835 -20.575 -6.763 1.00 45.06 213 ARG A CA 1
ATOM 1695 C C . ARG A 1 213 ? 13.187 -21.232 -6.520 1.00 45.06 213 ARG A C 1
ATOM 1697 O O . ARG A 1 213 ? 14.107 -20.548 -6.075 1.00 45.06 213 ARG A O 1
ATOM 1704 N N . HIS A 1 214 ? 13.298 -22.526 -6.811 1.00 38.69 214 HIS A N 1
ATOM 1705 C CA . HIS A 1 214 ? 14.600 -23.139 -7.007 1.00 38.69 214 HIS A CA 1
ATOM 1706 C C . HIS A 1 214 ? 15.315 -22.306 -8.068 1.00 38.69 214 HIS A C 1
ATOM 1708 O O . HIS A 1 214 ? 14.843 -22.146 -9.197 1.00 38.69 214 HIS A O 1
ATOM 1714 N N . VAL A 1 215 ? 16.390 -21.661 -7.632 1.00 43.62 215 VAL A N 1
ATOM 1715 C CA . VAL A 1 215 ? 17.308 -20.945 -8.500 1.00 43.62 215 VAL A CA 1
ATOM 1716 C C . VAL A 1 215 ? 18.037 -22.045 -9.256 1.00 43.62 215 VAL A C 1
ATOM 1718 O O . VAL A 1 215 ? 18.959 -22.650 -8.720 1.00 43.62 215 VAL A O 1
ATOM 1721 N N . ASN A 1 216 ? 17.557 -22.382 -10.450 1.00 34.47 216 ASN A N 1
ATOM 1722 C CA . ASN A 1 216 ? 18.358 -23.179 -11.366 1.00 34.47 216 ASN A CA 1
ATOM 1723 C C . ASN A 1 216 ? 19.520 -22.277 -11.790 1.00 34.47 216 ASN A C 1
ATOM 1725 O O . ASN A 1 216 ? 19.286 -21.218 -12.383 1.00 34.47 216 ASN A O 1
ATOM 1729 N N . GLY A 1 217 ? 20.716 -22.654 -11.331 1.00 37.88 217 GLY A N 1
ATOM 1730 C CA . GLY A 1 217 ? 21.988 -22.054 -11.723 1.00 37.88 217 GLY A CA 1
ATOM 1731 C C . GLY A 1 217 ? 22.320 -22.292 -13.185 1.00 37.88 217 GLY A C 1
ATOM 1732 O O . GLY A 1 217 ? 21.666 -23.154 -13.816 1.00 37.88 217 GLY A O 1
#

Nearest PDB structures (foldseek):
  7o40-assembly1_A  TM=2.532E-01  e=4.950E-01  Synechocystis sp. PCC 6803 substr. Kazusa
  7a0g-assembly1_EEE  TM=4.127E-01  e=2.727E+00  Serratia marcescens
  7o3x-assembly1_E  TM=2.173E-01  e=1.256E+00  Synechocystis sp. PCC 6803 substr. Kazusa
  9eon-assembly1_A  TM=1.623E-01  e=6.751E-01  Synechocystis sp. PCC 6803